Protein AF-A0A0M1J3B3-F1 (afdb_monomer_lite)

Secondary structure (DSSP, 8-state):
-HHHHHHHHHHHT----SS-EEEEEETTSHHHHHHHHHHHHHHHTT--SEEE-----TT---TTEEEEEE---TTHHHHHHHGGGG-SSHHHHHHHHHHHHHHH--SHHHHHHHHHHHHHTT-TTTHHHHHHHHHHHHHH---HHHHHHHHHHHHHHHHHHGGGT---GGGHHHHHHHHHHHHHHHHHHTTT--HHHHHHHHHHHHHHHHHHHHHT-HHHHHHHHHHHHHHHT-TT--GGGTTHHHHHHHS----

Sequence (255 aa):
LVADLMRHQKRLRLKQESLQKKIDLDLRKTIDLERSHLLHRLTLLKINWGTLQTQAPYGAKGTFHEIWQLQWLPEFVLHLIEVAAWGNTVETATTAFSIEQARLSNTLEELANLTHALLQANLPQALPKILARLEILASTNTAIGQLMDTVPTLAKALRYGSVRELDASQLQPIINGMLERICIGLPYACMSLDNDAAQAMHTRLLNIHQTVLMLEDTNFVTLWHQALSMLVAQDNLHGRFLWLHKVLGSVGFPN

Foldseek 3Di:
DVVQVVVLCVVLVPDQAQDKDKDKAQLLDPSSLSVQLLCLLCVLLVNNQWDWDPDQPPVRPDPRITIIIGHHDPCSVVSCVVLCVQHDHSLSSSLSSLLVQLVVDQALQSLLVSLLSCLSNVNQNNNVSSLVSNLVNLVPDLQLLSLLVRLLSLLVSCVCSVSNVHNSVSSVVVSVVSLLSNLVCVLVCQPPDDPVSLVSVLVSLVSVVVSLVSNVDPVSVVSNLVSLVSNVPDPPGDPSSPCSVVVNVVDDDDD

Radius of gyration: 21.16 Å; chains: 1; bounding box: 62×39×58 Å

Structure (mmCIF, N/CA/C/O backbone):
data_AF-A0A0M1J3B3-F1
#
_entry.id   AF-A0A0M1J3B3-F1
#
loop_
_atom_site.group_PDB
_atom_site.id
_atom_site.type_symbol
_atom_site.label_atom_id
_atom_site.label_alt_id
_atom_site.label_comp_id
_atom_site.label_asym_id
_atom_site.label_entity_id
_atom_site.label_seq_id
_atom_site.pdbx_PDB_ins_code
_atom_site.Cartn_x
_atom_site.Cartn_y
_atom_site.Cartn_z
_atom_site.occupancy
_atom_site.B_iso_or_equiv
_atom_site.auth_seq_id
_atom_site.auth_comp_id
_atom_site.auth_asym_id
_atom_site.auth_atom_id
_atom_site.pdbx_PDB_model_num
ATOM 1 N N . LEU A 1 1 ? -17.348 -8.421 16.889 1.00 93.69 1 LEU A N 1
ATOM 2 C CA . LEU A 1 1 ? -16.782 -7.214 16.250 1.00 93.69 1 LEU A CA 1
ATOM 3 C C . LEU A 1 1 ? -17.227 -5.891 16.891 1.00 93.69 1 LEU A C 1
ATOM 5 O O . LEU A 1 1 ? -16.375 -5.166 17.381 1.00 93.69 1 LEU A O 1
ATOM 9 N N . VAL A 1 2 ? -18.527 -5.566 16.960 1.00 93.62 2 VAL A N 1
ATOM 10 C CA . VAL A 1 2 ? -19.014 -4.280 17.528 1.00 93.62 2 VAL A CA 1
ATOM 11 C C . VAL A 1 2 ? -18.490 -4.002 18.946 1.00 93.62 2 VAL A C 1
ATOM 13 O O . VAL A 1 2 ? -17.949 -2.930 19.209 1.00 93.62 2 VAL A O 1
ATOM 16 N N . ALA A 1 3 ? -18.576 -4.986 19.847 1.00 94.56 3 ALA A N 1
ATOM 17 C CA . ALA A 1 3 ? -18.049 -4.858 21.208 1.00 94.56 3 ALA A CA 1
ATOM 18 C C . ALA A 1 3 ? -16.531 -4.595 21.235 1.00 94.56 3 ALA A C 1
ATOM 20 O O . ALA A 1 3 ? -16.036 -3.869 22.095 1.00 94.56 3 ALA A O 1
ATOM 21 N N . ASP A 1 4 ? -15.790 -5.151 20.275 1.00 96.94 4 ASP A N 1
ATOM 22 C CA . ASP A 1 4 ? -14.355 -4.924 20.142 1.00 96.94 4 ASP A CA 1
ATOM 23 C C . ASP A 1 4 ? -14.050 -3.479 19.730 1.00 96.94 4 ASP A C 1
ATOM 25 O O . ASP A 1 4 ? -13.254 -2.806 20.389 1.00 96.94 4 ASP A O 1
ATOM 29 N N . LEU A 1 5 ? -14.769 -2.954 18.732 1.00 96.25 5 LEU A N 1
ATOM 30 C CA . LEU A 1 5 ? -14.659 -1.549 18.347 1.00 96.25 5 LEU A CA 1
ATOM 31 C C . LEU A 1 5 ? -14.993 -0.617 19.522 1.00 96.25 5 LEU A C 1
ATOM 33 O O . LEU A 1 5 ? -14.254 0.333 19.767 1.00 96.25 5 LEU A O 1
ATOM 37 N N . MET A 1 6 ? -16.038 -0.904 20.305 1.00 95.00 6 MET A N 1
ATOM 38 C CA . MET A 1 6 ? -16.379 -0.106 21.493 1.00 95.00 6 MET A CA 1
ATOM 39 C C . MET A 1 6 ? -15.246 -0.081 22.532 1.00 95.00 6 MET A C 1
ATOM 41 O O . MET A 1 6 ? -14.970 0.968 23.125 1.00 95.00 6 MET A O 1
ATOM 45 N N . ARG A 1 7 ? -14.540 -1.205 22.735 1.00 96.75 7 ARG A N 1
ATOM 46 C CA . ARG A 1 7 ? -13.346 -1.246 23.600 1.00 96.75 7 ARG A CA 1
ATOM 47 C C . ARG A 1 7 ? -12.245 -0.333 23.065 1.00 96.75 7 ARG A C 1
ATOM 49 O O . ARG A 1 7 ? -11.693 0.455 23.835 1.00 96.75 7 ARG A O 1
ATOM 56 N N . HIS A 1 8 ? -11.969 -0.385 21.761 1.00 96.62 8 HIS A N 1
ATOM 57 C CA . HIS A 1 8 ? -11.015 0.518 21.115 1.00 96.62 8 HIS A CA 1
ATOM 58 C C . HIS A 1 8 ? -11.423 1.990 21.256 1.00 96.62 8 HIS A C 1
ATOM 60 O O . HIS A 1 8 ? -10.594 2.813 21.632 1.00 96.62 8 HIS A O 1
ATOM 66 N N . GLN A 1 9 ? -12.695 2.331 21.046 1.00 95.25 9 GLN A N 1
ATOM 67 C CA . GLN A 1 9 ? -13.205 3.700 21.173 1.00 95.25 9 GLN A CA 1
ATOM 68 C C . GLN A 1 9 ? -12.996 4.268 22.579 1.00 95.25 9 GLN A C 1
ATOM 70 O O . GLN A 1 9 ? -12.485 5.381 22.730 1.00 95.25 9 GLN A O 1
ATOM 75 N N . LYS A 1 10 ? -13.315 3.483 23.616 1.00 96.31 10 LYS A N 1
ATOM 76 C CA . LYS A 1 10 ? -13.105 3.880 25.015 1.00 96.31 10 LYS A CA 1
ATOM 77 C C . LYS A 1 10 ? -11.620 4.055 25.337 1.00 96.31 10 LYS A C 1
ATOM 79 O O . LYS A 1 10 ? -11.238 5.071 25.913 1.00 96.31 10 LYS A O 1
ATOM 84 N N . ARG A 1 11 ? -10.786 3.089 24.940 1.00 97.06 11 ARG A N 1
ATOM 85 C CA . ARG A 1 11 ? -9.336 3.085 25.192 1.00 97.06 11 ARG A CA 1
ATOM 86 C C . ARG A 1 11 ? -8.623 4.239 24.485 1.00 97.06 11 ARG A C 1
ATOM 88 O O . ARG A 1 11 ? -7.853 4.961 25.109 1.00 97.06 11 ARG A O 1
ATOM 95 N N . LEU A 1 12 ? -8.941 4.456 23.209 1.00 97.12 12 LEU A N 1
ATOM 96 C CA . LEU A 1 12 ? -8.336 5.481 22.354 1.00 97.12 12 LEU A CA 1
ATOM 97 C C . LEU A 1 12 ? -9.011 6.853 22.475 1.00 97.12 12 LEU A C 1
ATOM 99 O O . LEU A 1 12 ? -8.551 7.822 21.870 1.00 97.12 12 LEU A O 1
ATOM 103 N N . ARG A 1 13 ? -10.079 6.967 23.273 1.00 95.69 13 ARG A N 1
ATOM 104 C CA . ARG A 1 13 ? -10.872 8.194 23.468 1.00 95.69 13 ARG A CA 1
ATOM 105 C C . ARG A 1 13 ? -11.407 8.783 22.153 1.00 95.69 13 ARG A C 1
ATOM 107 O O . ARG A 1 13 ? -11.481 10.001 22.004 1.00 95.69 13 ARG A O 1
ATOM 114 N N . LEU A 1 14 ? -11.778 7.921 21.208 1.00 94.94 14 LEU A N 1
ATOM 115 C CA . LEU A 1 14 ? -12.414 8.314 19.951 1.00 94.94 14 LEU A CA 1
ATOM 116 C C . LEU A 1 14 ? -13.934 8.238 20.118 1.00 94.94 14 LEU A C 1
ATOM 118 O O . LEU A 1 14 ? -14.488 7.156 20.311 1.00 94.94 14 LEU A O 1
ATOM 122 N N . LYS A 1 15 ? -14.604 9.393 20.080 1.00 90.69 15 LYS A N 1
ATOM 123 C CA . LYS A 1 15 ? -16.059 9.497 20.247 1.00 90.69 15 LYS A CA 1
ATOM 124 C C . LYS A 1 15 ? -16.771 9.397 18.901 1.00 90.69 15 LYS A C 1
ATOM 126 O O . LYS A 1 15 ? -16.323 9.995 17.927 1.00 90.69 15 LYS A O 1
ATOM 131 N N . GLN A 1 16 ? -17.894 8.685 18.873 1.00 91.38 16 GLN A N 1
ATOM 132 C CA . GLN A 1 16 ? -18.799 8.631 17.725 1.00 91.38 16 GLN A CA 1
ATOM 133 C C . GLN A 1 16 ? -19.584 9.947 17.636 1.00 91.38 16 GLN A C 1
ATOM 135 O O . GLN A 1 16 ? -20.658 10.087 18.214 1.00 91.38 16 GLN A O 1
ATOM 140 N N . GLU A 1 17 ? -18.999 10.945 16.982 1.00 92.69 17 GLU A N 1
ATOM 141 C CA . GLU A 1 17 ? -19.609 12.260 16.780 1.00 92.69 17 GLU A CA 1
ATOM 142 C C . GLU A 1 17 ? -20.131 12.346 15.339 1.00 92.69 17 GLU A C 1
ATOM 144 O O . GLU A 1 17 ? -19.396 12.062 14.393 1.00 92.69 17 GLU A O 1
ATOM 149 N N . SER A 1 18 ? -21.406 12.710 15.169 1.00 90.88 18 SER A N 1
ATOM 150 C CA . SER A 1 18 ? -22.020 12.916 13.846 1.00 90.88 18 SER A CA 1
ATOM 151 C C . SER A 1 18 ? -21.545 14.206 13.176 1.00 90.88 18 SER A C 1
ATOM 153 O O . SER A 1 18 ? -21.588 14.331 11.951 1.00 90.88 18 SER A O 1
ATOM 155 N N . LEU A 1 19 ? -21.080 15.164 13.984 1.00 94.00 19 LEU A N 1
ATOM 156 C CA . LEU A 1 19 ? -20.423 16.371 13.513 1.00 94.00 19 LEU A CA 1
ATOM 157 C C . LEU A 1 19 ? -18.980 16.074 13.126 1.00 94.00 19 LEU A C 1
ATOM 159 O O . LEU A 1 19 ? -18.240 15.388 13.830 1.00 94.00 19 LEU A O 1
ATOM 163 N N . GLN A 1 20 ? -18.593 16.667 12.008 1.00 94.00 20 GLN A N 1
ATOM 164 C CA . GLN A 1 20 ? -17.254 16.594 11.467 1.00 94.00 20 GLN A CA 1
ATOM 165 C C . GLN A 1 20 ? -16.216 17.170 12.438 1.00 94.00 20 GLN A C 1
ATOM 167 O O . GLN A 1 20 ? -16.326 18.314 12.881 1.00 94.00 20 GLN A O 1
ATOM 172 N N . LYS A 1 21 ? -15.174 16.388 12.730 1.00 94.75 21 LYS A N 1
ATOM 173 C CA . LYS A 1 21 ? -14.100 16.771 13.646 1.00 94.75 21 LYS A CA 1
ATOM 174 C C . LYS A 1 21 ? -12.727 16.451 13.091 1.00 94.75 21 LYS A C 1
ATOM 176 O O . LYS A 1 21 ? -12.423 15.309 12.764 1.00 94.75 21 LYS A O 1
ATOM 181 N N . LYS A 1 22 ? -11.865 17.462 13.086 1.00 94.81 22 LYS A N 1
ATOM 182 C CA . LYS A 1 22 ? -10.463 17.318 12.710 1.00 94.81 22 LYS A CA 1
ATOM 183 C C . LYS A 1 22 ? -9.630 16.838 13.897 1.00 94.81 22 LYS A C 1
ATOM 185 O O . LYS A 1 22 ? -9.742 17.392 14.991 1.00 94.81 22 LYS A O 1
ATOM 190 N N . ILE A 1 23 ? -8.765 15.858 13.666 1.00 95.00 23 ILE A N 1
ATOM 191 C CA . ILE A 1 23 ? -7.731 15.428 14.613 1.00 95.00 23 ILE A CA 1
ATOM 192 C C . ILE A 1 23 ? -6.361 15.424 13.924 1.00 95.00 23 ILE A C 1
ATOM 194 O O . ILE A 1 23 ? -6.259 15.135 12.734 1.00 95.00 23 ILE A O 1
ATOM 198 N N . ASP A 1 24 ? -5.324 15.788 14.673 1.00 94.12 24 ASP A N 1
ATOM 199 C CA . ASP A 1 24 ? -3.918 15.804 14.248 1.00 94.12 24 ASP A CA 1
ATOM 200 C C . ASP A 1 24 ? -3.187 14.749 15.089 1.00 94.12 24 ASP A C 1
ATOM 202 O O . ASP A 1 24 ? -3.076 14.905 16.308 1.00 94.12 24 ASP A O 1
ATOM 206 N N . LEU A 1 25 ? -2.803 13.640 14.457 1.00 93.38 25 LEU A N 1
ATOM 207 C CA . LEU A 1 25 ? -2.166 12.493 15.098 1.00 93.38 25 LEU A CA 1
ATOM 208 C C . LEU A 1 25 ? -0.653 12.577 14.906 1.00 93.38 25 LEU A C 1
ATOM 210 O O . LEU A 1 25 ? -0.184 12.526 13.773 1.00 93.38 25 LEU A O 1
ATOM 214 N N . ASP A 1 26 ? 0.108 12.653 15.999 1.00 91.62 26 ASP A N 1
ATOM 215 C CA . ASP A 1 26 ? 1.569 12.527 15.954 1.00 91.62 26 ASP A CA 1
ATOM 216 C C . ASP A 1 26 ? 1.944 11.050 16.109 1.00 91.62 26 ASP A C 1
ATOM 218 O O . ASP A 1 26 ? 1.880 10.500 17.208 1.00 91.62 26 ASP A O 1
ATOM 222 N N . LEU A 1 27 ? 2.348 10.406 15.014 1.00 89.56 27 LEU A N 1
ATOM 223 C CA . LEU A 1 27 ? 2.611 8.964 14.943 1.00 89.56 27 LEU A CA 1
ATOM 224 C C . LEU A 1 27 ? 3.745 8.490 15.865 1.00 89.56 27 LEU A C 1
ATOM 226 O O . LEU A 1 27 ? 3.894 7.294 16.081 1.00 89.56 27 LEU A O 1
ATOM 230 N N . ARG A 1 28 ? 4.529 9.403 16.446 1.00 87.88 28 ARG A N 1
ATOM 231 C CA . ARG A 1 28 ? 5.552 9.066 17.450 1.00 87.88 28 ARG A CA 1
ATOM 232 C C . ARG A 1 28 ? 4.953 8.826 18.836 1.00 87.88 28 ARG A C 1
ATOM 234 O O . ARG A 1 28 ? 5.626 8.301 19.718 1.00 87.88 28 ARG A O 1
ATOM 241 N N . LYS A 1 29 ? 3.704 9.242 19.061 1.00 92.12 29 LYS A N 1
ATOM 242 C CA . LYS A 1 29 ? 2.979 9.015 20.313 1.00 92.12 29 LYS A CA 1
ATOM 243 C C . LYS A 1 29 ? 2.174 7.733 20.184 1.00 92.12 29 LYS A C 1
ATOM 245 O O . LYS A 1 29 ? 1.285 7.646 19.343 1.00 92.12 29 LYS A O 1
ATOM 250 N N . THR A 1 30 ? 2.397 6.787 21.091 1.00 92.94 30 THR A N 1
ATOM 251 C CA . THR A 1 30 ? 1.746 5.466 21.080 1.00 92.94 30 THR A CA 1
ATOM 252 C C . THR A 1 30 ? 0.225 5.546 20.912 1.00 92.94 30 THR A C 1
ATOM 254 O O . THR A 1 30 ? -0.340 4.848 20.080 1.00 92.94 30 THR A O 1
ATOM 257 N N . ILE A 1 31 ? -0.455 6.446 21.636 1.00 95.81 31 ILE A N 1
ATOM 258 C CA . ILE A 1 31 ? -1.918 6.582 21.543 1.00 95.81 31 ILE A CA 1
ATOM 259 C C . ILE A 1 31 ? -2.392 7.092 20.173 1.00 95.81 31 ILE A C 1
ATOM 261 O O . ILE A 1 31 ? -3.460 6.702 19.707 1.00 95.81 31 ILE A O 1
ATOM 265 N N . ASP A 1 32 ? -1.619 7.965 19.528 1.00 95.19 32 ASP A N 1
ATOM 266 C CA . ASP A 1 32 ? -1.952 8.530 18.219 1.00 95.19 32 ASP A CA 1
ATOM 267 C C . ASP A 1 32 ? -1.627 7.533 17.103 1.00 95.19 32 ASP A C 1
ATOM 269 O O . ASP A 1 32 ? -2.414 7.391 16.167 1.00 95.19 32 ASP A O 1
ATOM 273 N N . LEU A 1 33 ? -0.544 6.766 17.253 1.00 93.25 33 LEU A N 1
ATOM 274 C CA . LEU A 1 33 ? -0.219 5.638 16.385 1.00 93.25 33 LEU A CA 1
ATOM 275 C C . LEU A 1 33 ? -1.327 4.574 16.407 1.00 93.25 33 LEU A C 1
ATOM 277 O O . LEU A 1 33 ? -1.821 4.159 15.362 1.00 93.25 33 LEU A O 1
ATOM 281 N N . GLU A 1 34 ? -1.814 4.194 17.589 1.00 95.50 34 GLU A N 1
ATOM 282 C CA . GLU A 1 34 ? -2.923 3.243 17.704 1.00 95.50 34 GLU A CA 1
ATOM 283 C C . GLU A 1 34 ? -4.247 3.781 17.132 1.00 95.50 34 GLU A C 1
ATOM 285 O O . GLU A 1 34 ? -5.043 3.010 16.587 1.00 95.50 34 GLU A O 1
ATOM 290 N N . ARG A 1 35 ? -4.505 5.095 17.240 1.00 97.31 35 ARG A N 1
ATOM 291 C CA . ARG A 1 35 ? -5.652 5.743 16.575 1.00 97.31 35 ARG A CA 1
ATOM 292 C C . ARG A 1 35 ? -5.526 5.656 15.060 1.00 97.31 35 ARG A C 1
ATOM 294 O O . ARG A 1 35 ? -6.504 5.294 14.410 1.00 97.31 35 ARG A O 1
ATOM 301 N N . SER A 1 36 ? -4.340 5.946 14.526 1.00 95.06 36 SER A N 1
ATOM 302 C CA . SER A 1 36 ? -4.033 5.815 13.100 1.00 95.06 36 SER A CA 1
ATOM 303 C C . SER A 1 36 ? -4.287 4.382 12.625 1.00 95.06 36 SER A C 1
ATOM 305 O O . SER A 1 36 ? -5.084 4.177 11.709 1.00 95.06 36 SER A O 1
ATOM 307 N N . HIS A 1 37 ? -3.739 3.375 13.316 1.00 95.56 37 HIS A N 1
ATOM 308 C CA . HIS A 1 37 ? -3.973 1.970 12.976 1.00 95.56 37 HIS A CA 1
ATOM 309 C C . HIS A 1 37 ? -5.458 1.607 12.966 1.00 95.56 37 HIS A C 1
ATOM 311 O O . HIS A 1 37 ? -5.920 0.975 12.019 1.00 95.56 37 HIS A O 1
ATOM 317 N N . LEU A 1 38 ? -6.230 2.019 13.979 1.00 97.62 38 LEU A N 1
ATOM 318 C CA . LEU A 1 38 ? -7.668 1.743 14.005 1.00 97.62 38 LEU A CA 1
ATOM 319 C C . LEU A 1 38 ? -8.392 2.364 12.800 1.00 97.62 38 LEU A C 1
ATOM 321 O O . LEU A 1 38 ? -9.205 1.688 12.174 1.00 97.62 38 LEU A O 1
ATOM 325 N N . LEU A 1 39 ? -8.114 3.628 12.473 1.00 97.50 39 LEU A N 1
ATOM 326 C CA . LEU A 1 39 ? -8.772 4.336 11.368 1.00 97.50 39 LEU A CA 1
ATOM 327 C C . LEU A 1 39 ? -8.422 3.731 10.002 1.00 97.50 39 LEU A C 1
ATOM 329 O O . LEU A 1 39 ? -9.310 3.553 9.165 1.00 97.50 39 LEU A O 1
ATOM 333 N N . HIS A 1 40 ? -7.164 3.332 9.801 1.00 96.56 40 HIS A N 1
ATOM 334 C CA . HIS A 1 40 ? -6.738 2.607 8.600 1.00 96.56 40 HIS A CA 1
ATOM 335 C C . HIS A 1 40 ? -7.397 1.226 8.499 1.00 96.56 40 HIS A C 1
ATOM 337 O O . HIS A 1 40 ? -7.891 0.857 7.434 1.00 96.56 40 HIS A O 1
ATOM 343 N N . ARG A 1 41 ? -7.498 0.482 9.612 1.00 97.50 41 ARG A N 1
ATOM 344 C CA . ARG A 1 41 ? -8.194 -0.818 9.653 1.00 97.50 41 ARG A CA 1
ATOM 345 C C . ARG A 1 41 ? -9.675 -0.686 9.283 1.00 97.50 41 ARG A C 1
ATOM 347 O O . ARG A 1 41 ? -10.185 -1.455 8.475 1.00 97.50 41 ARG A O 1
ATOM 354 N N . LEU A 1 42 ? -10.361 0.319 9.826 1.00 97.44 42 LEU A N 1
ATOM 355 C CA . LEU A 1 42 ? -11.764 0.578 9.494 1.00 97.44 42 LEU A CA 1
ATOM 356 C C . LEU A 1 42 ? -11.941 0.990 8.027 1.00 97.44 42 LEU A C 1
ATOM 358 O O . LEU A 1 42 ? -12.843 0.482 7.368 1.00 97.44 42 LEU A O 1
ATOM 362 N N . THR A 1 43 ? -11.041 1.815 7.485 1.00 96.81 43 THR A N 1
ATOM 363 C CA . THR A 1 43 ? -11.032 2.171 6.054 1.00 96.81 43 THR A CA 1
ATOM 364 C C . THR A 1 43 ? -10.887 0.932 5.161 1.00 96.81 43 THR A C 1
ATOM 366 O O . THR A 1 43 ? -11.616 0.786 4.177 1.00 96.81 43 THR A O 1
ATOM 369 N N . LEU A 1 44 ? -9.998 -0.005 5.517 1.00 96.56 44 LEU A N 1
ATOM 370 C CA . LEU A 1 44 ? -9.852 -1.284 4.808 1.00 96.56 44 LEU A CA 1
ATOM 371 C C . LEU A 1 44 ? -11.150 -2.103 4.827 1.00 96.56 44 LEU A C 1
ATOM 373 O O . LEU A 1 44 ? -11.535 -2.647 3.795 1.00 96.56 44 LEU A O 1
ATOM 377 N N . LEU A 1 45 ? -11.867 -2.106 5.954 1.00 96.94 45 LEU A N 1
ATOM 378 C CA . LEU A 1 45 ? -13.197 -2.710 6.105 1.00 96.94 45 LEU A CA 1
ATOM 379 C C . LEU A 1 45 ? -14.340 -1.895 5.471 1.00 96.94 45 LEU A C 1
ATOM 381 O O . LEU A 1 45 ? -15.505 -2.206 5.700 1.00 96.94 45 LEU A O 1
ATOM 385 N N . LYS A 1 46 ? -14.033 -0.850 4.689 1.00 94.94 46 LYS A N 1
ATOM 386 C CA . LYS A 1 46 ? -15.016 0.052 4.056 1.00 94.94 46 LYS A CA 1
ATOM 387 C C . LYS A 1 46 ? -15.890 0.823 5.058 1.00 94.94 46 LYS A C 1
ATOM 389 O O . LYS A 1 46 ? -16.968 1.313 4.726 1.00 94.94 46 LYS A O 1
ATOM 394 N N . ILE A 1 47 ? -15.394 0.993 6.281 1.00 96.19 47 ILE A N 1
ATOM 395 C CA . ILE A 1 47 ? -15.988 1.815 7.335 1.00 96.19 47 ILE A CA 1
ATOM 396 C C . ILE A 1 47 ? -15.197 3.125 7.405 1.00 96.19 47 ILE A C 1
ATOM 398 O O . ILE A 1 47 ? -14.230 3.264 8.155 1.00 96.19 47 ILE A O 1
ATOM 402 N N . ASN A 1 48 ? -15.613 4.105 6.605 1.00 95.06 48 ASN A N 1
ATOM 403 C CA . ASN A 1 48 ? -14.915 5.384 6.443 1.00 95.06 48 ASN A CA 1
ATOM 404 C C . ASN A 1 48 ? -15.211 6.367 7.589 1.00 95.06 48 ASN A C 1
ATOM 406 O O . ASN A 1 48 ? -15.654 7.489 7.360 1.00 95.06 48 ASN A O 1
ATOM 410 N N . TRP A 1 49 ? -14.966 5.955 8.836 1.00 96.31 49 TRP A N 1
ATOM 411 C CA . TRP A 1 49 ? -15.150 6.827 10.003 1.00 96.31 49 TRP A CA 1
ATOM 412 C C . TRP A 1 49 ? -14.216 8.047 9.974 1.00 96.31 49 TRP A C 1
ATOM 414 O O . TRP A 1 49 ? -14.554 9.115 10.487 1.00 96.31 49 TRP A O 1
ATOM 424 N N . GLY A 1 50 ? -13.048 7.906 9.350 1.00 94.69 50 GLY A N 1
ATOM 425 C CA . GLY A 1 50 ? -12.130 9.004 9.104 1.00 94.69 50 GLY A CA 1
ATOM 426 C C . GLY A 1 50 ? -11.736 9.098 7.640 1.00 94.69 50 GLY A C 1
ATOM 427 O O . GLY A 1 50 ? -11.558 8.084 6.973 1.00 94.69 50 GLY A O 1
ATOM 428 N N . THR A 1 51 ? -11.537 10.321 7.157 1.00 93.75 51 THR A N 1
ATOM 429 C CA . THR A 1 51 ? -10.881 10.596 5.875 1.00 93.75 51 THR A CA 1
ATOM 430 C C . THR A 1 51 ? -9.552 11.297 6.124 1.00 93.75 51 THR A C 1
ATOM 432 O O . THR A 1 51 ? -9.515 12.404 6.676 1.00 93.75 51 THR A O 1
ATOM 435 N N . LEU A 1 52 ? -8.458 10.652 5.717 1.00 92.12 52 LEU A N 1
ATOM 436 C CA . LEU A 1 52 ? -7.116 11.218 5.798 1.00 92.12 52 LEU A CA 1
ATOM 437 C C . LEU A 1 52 ? -7.003 12.427 4.860 1.00 92.12 52 LEU A C 1
ATOM 439 O O . LEU A 1 52 ? -7.338 12.352 3.680 1.00 92.12 52 LEU A O 1
ATOM 443 N N . GLN A 1 53 ? -6.537 13.550 5.391 1.00 90.38 53 GLN A N 1
ATOM 444 C CA . GLN A 1 53 ? -6.352 14.783 4.639 1.00 90.38 53 GLN A CA 1
ATOM 445 C C . GLN A 1 53 ? -4.967 14.758 3.984 1.00 90.38 53 GLN A C 1
ATOM 447 O O . GLN A 1 53 ? -3.946 14.836 4.663 1.00 90.38 53 GLN A O 1
ATOM 452 N N . THR A 1 54 ? -4.931 14.631 2.657 1.00 69.06 54 THR A N 1
ATOM 453 C CA . THR A 1 54 ? -3.692 14.494 1.866 1.00 69.06 54 THR A CA 1
ATOM 454 C C . THR A 1 54 ? -2.978 15.822 1.603 1.00 69.06 54 THR A C 1
ATOM 456 O O . THR A 1 54 ? -1.830 15.828 1.163 1.00 69.06 54 THR A O 1
ATOM 459 N N . GLN A 1 55 ? -3.619 16.955 1.898 1.00 55.56 55 GLN A N 1
ATOM 460 C CA . GLN A 1 55 ? -3.001 18.275 1.811 1.00 55.56 55 GLN A CA 1
ATOM 461 C C . GLN A 1 55 ? -2.273 18.586 3.118 1.00 55.56 55 GLN A C 1
ATOM 463 O O . GLN A 1 55 ? -2.895 18.911 4.132 1.00 55.56 55 GLN A O 1
ATOM 468 N N . ALA A 1 56 ? -0.942 18.510 3.093 1.00 47.12 56 ALA A N 1
ATOM 469 C CA . ALA A 1 56 ? -0.144 19.122 4.142 1.00 47.12 56 ALA A CA 1
ATOM 470 C C . ALA A 1 56 ? -0.475 20.628 4.163 1.00 47.12 56 ALA A C 1
ATOM 472 O O . ALA A 1 56 ? -0.364 21.277 3.119 1.00 47.12 56 ALA A O 1
ATOM 473 N N . PRO A 1 57 ? -0.905 21.208 5.299 1.00 43.44 57 PRO A N 1
ATOM 474 C CA . PRO A 1 57 ? -1.048 22.654 5.400 1.00 43.44 57 PRO A CA 1
ATOM 475 C C . PRO A 1 57 ? 0.273 23.316 4.990 1.00 43.44 57 PRO A C 1
ATOM 477 O O . PRO A 1 57 ? 1.341 22.788 5.310 1.00 43.44 57 PRO A O 1
ATOM 480 N N . TYR A 1 58 ? 0.210 24.457 4.300 1.00 39.50 58 TYR A N 1
ATOM 481 C CA . TYR A 1 58 ? 1.375 25.318 4.062 1.00 39.50 58 TYR A CA 1
ATOM 482 C C . TYR A 1 58 ? 2.180 25.450 5.376 1.00 39.50 58 TYR A C 1
ATOM 484 O O . TYR A 1 58 ? 1.643 25.926 6.375 1.00 39.50 58 TYR A O 1
ATOM 492 N N . GLY A 1 59 ? 3.429 24.958 5.394 1.00 47.25 59 GLY A N 1
ATOM 493 C CA . GLY A 1 59 ? 4.252 24.824 6.615 1.00 47.25 59 GLY A CA 1
ATOM 494 C C . GLY A 1 59 ? 4.311 23.416 7.240 1.00 47.25 59 GLY A C 1
ATOM 495 O O . GLY A 1 59 ? 4.515 23.296 8.445 1.00 47.25 59 GLY A O 1
ATOM 496 N N . ALA A 1 60 ? 4.098 22.370 6.433 1.00 49.41 60 ALA A N 1
ATOM 497 C CA . ALA A 1 60 ? 3.962 20.953 6.790 1.00 49.41 60 ALA A CA 1
ATOM 498 C C . ALA A 1 60 ? 4.757 20.484 8.028 1.00 49.41 60 ALA A C 1
ATOM 500 O O . ALA A 1 60 ? 5.988 20.430 8.030 1.00 49.41 60 ALA A O 1
ATOM 501 N N . LYS A 1 61 ? 4.020 20.040 9.055 1.00 50.34 61 LYS A N 1
ATOM 502 C CA . LYS A 1 61 ? 4.523 19.362 10.259 1.00 50.34 61 LYS A CA 1
ATOM 503 C C . LYS A 1 61 ? 5.049 17.944 9.944 1.00 50.34 61 LYS A C 1
ATOM 505 O O . LYS A 1 61 ? 4.543 16.974 10.481 1.00 50.34 61 LYS A O 1
ATOM 510 N N . GLY A 1 62 ? 6.054 17.801 9.081 1.00 59.91 62 GLY A N 1
ATOM 511 C CA . GLY A 1 62 ? 6.783 16.542 8.846 1.00 59.91 62 GLY A CA 1
ATOM 512 C C . GLY A 1 62 ? 5.960 15.325 8.371 1.00 59.91 62 GLY A C 1
ATOM 513 O O . GLY A 1 62 ? 4.742 15.349 8.253 1.00 59.91 62 GLY A O 1
ATOM 514 N N . THR A 1 63 ? 6.651 14.216 8.100 1.00 68.00 63 THR A N 1
ATOM 515 C CA . THR A 1 63 ? 6.073 12.919 7.678 1.00 68.00 63 THR A CA 1
ATOM 516 C C . THR A 1 63 ? 5.468 12.103 8.826 1.00 68.00 63 THR A C 1
ATOM 518 O O . THR A 1 63 ? 4.972 11.003 8.606 1.00 68.00 63 THR A O 1
ATOM 521 N N . PHE A 1 64 ? 5.537 12.614 10.057 1.00 79.81 64 PHE A N 1
ATOM 522 C CA . PHE A 1 64 ? 5.097 11.921 11.274 1.00 79.81 64 PHE A CA 1
ATOM 523 C C . PHE A 1 64 ? 3.686 12.313 11.716 1.00 79.81 64 PHE A C 1
ATOM 525 O O . PHE A 1 64 ? 3.227 11.831 12.745 1.00 79.81 64 PHE A O 1
ATOM 532 N N . HIS A 1 65 ? 3.019 13.201 10.980 1.00 86.88 65 HIS A N 1
ATOM 533 C CA . HIS A 1 65 ? 1.682 13.668 11.314 1.00 86.88 65 HIS A CA 1
ATOM 534 C C . HIS A 1 65 ? 0.649 13.133 10.327 1.00 86.88 65 HIS A C 1
ATOM 536 O O . HIS A 1 65 ? 0.819 13.238 9.113 1.00 86.88 65 HIS A O 1
ATOM 542 N N . GLU A 1 66 ? -0.457 12.618 10.856 1.00 91.19 66 GLU A N 1
ATOM 543 C CA . GLU A 1 66 ? -1.648 12.295 10.078 1.00 91.19 66 GLU A CA 1
ATOM 544 C C . GLU A 1 66 ? -2.810 13.183 10.509 1.00 91.19 66 GLU A C 1
ATOM 546 O O . GLU A 1 66 ? -3.247 13.172 11.661 1.00 91.19 66 GLU A O 1
ATOM 551 N N . ILE A 1 67 ? -3.342 13.944 9.557 1.00 92.81 67 ILE A N 1
ATOM 552 C CA . ILE A 1 67 ? -4.511 14.784 9.777 1.00 92.81 67 ILE A CA 1
ATOM 553 C C . ILE A 1 67 ? -5.741 14.021 9.300 1.00 92.81 67 ILE A C 1
ATOM 555 O O . ILE A 1 67 ? -5.870 13.728 8.114 1.00 92.81 67 ILE A O 1
ATOM 559 N N . TRP A 1 68 ? -6.672 13.749 10.207 1.00 95.69 68 TRP A N 1
ATOM 560 C CA . TRP A 1 68 ? -7.907 13.032 9.902 1.00 95.69 68 TRP A CA 1
ATOM 561 C C . TRP A 1 68 ? -9.122 13.923 10.107 1.00 95.69 68 TRP A C 1
ATOM 563 O O . TRP A 1 68 ? -9.220 14.645 11.101 1.00 95.69 68 TRP A O 1
ATOM 573 N N . GLN A 1 69 ? -10.070 13.827 9.181 1.00 96.12 69 GLN A N 1
ATOM 574 C CA . GLN A 1 69 ? -11.412 14.362 9.340 1.00 96.12 69 GLN A CA 1
ATOM 575 C C . GLN A 1 69 ? -12.339 13.214 9.736 1.00 96.12 69 GLN A C 1
ATOM 577 O O . GLN A 1 69 ? -12.568 12.313 8.933 1.00 96.12 69 GLN A O 1
ATOM 582 N N . LEU A 1 70 ? -12.829 13.214 10.974 1.00 97.12 70 LEU A N 1
ATOM 583 C CA . LEU A 1 70 ? -13.714 12.177 11.496 1.00 97.12 70 LEU A CA 1
ATOM 584 C C . LEU A 1 70 ? -15.175 12.592 11.395 1.00 97.12 70 LEU A C 1
ATOM 586 O O . LEU A 1 70 ? -15.522 13.731 11.707 1.00 97.12 70 LEU A O 1
ATOM 590 N N . GLN A 1 71 ? -16.024 11.643 11.025 1.00 97.12 71 GLN A N 1
ATOM 591 C CA . GLN A 1 71 ? -17.472 11.782 11.068 1.00 97.12 71 GLN A CA 1
ATOM 592 C C . GLN A 1 71 ? -18.087 10.400 11.240 1.00 97.12 71 GLN A C 1
ATOM 594 O O . GLN A 1 71 ? -17.884 9.530 10.401 1.00 97.12 71 GLN A O 1
ATOM 599 N N . TRP A 1 72 ? -18.806 10.168 12.337 1.00 96.25 72 TRP A N 1
ATOM 600 C CA . TRP A 1 72 ? -19.517 8.908 12.533 1.00 96.25 72 TRP A CA 1
ATOM 601 C C . TRP A 1 72 ? -20.869 8.945 11.830 1.00 96.25 72 TRP A C 1
ATOM 603 O O . TRP A 1 72 ? -21.655 9.868 12.050 1.00 96.25 72 TRP A O 1
ATOM 613 N N . LEU A 1 73 ? -21.149 7.913 11.037 1.00 95.75 73 LEU A N 1
ATOM 614 C CA . LEU A 1 73 ? -22.413 7.750 10.338 1.00 95.75 73 LEU A CA 1
ATOM 615 C C . LEU A 1 73 ? -23.124 6.471 10.825 1.00 95.75 73 LEU A C 1
ATOM 617 O O . LEU A 1 73 ? -22.451 5.459 11.053 1.00 95.75 73 LEU A O 1
ATOM 621 N N . PRO A 1 74 ? -24.455 6.487 11.034 1.00 91.94 74 PRO A N 1
ATOM 622 C CA . PRO A 1 74 ? -25.194 5.327 11.542 1.00 91.94 74 PRO A CA 1
ATOM 623 C C . PRO A 1 74 ? -25.002 4.039 10.723 1.00 91.94 74 PRO A C 1
ATOM 625 O O . PRO A 1 74 ? -24.940 2.953 11.299 1.00 91.94 74 PRO A O 1
ATOM 628 N N . GLU A 1 75 ? -24.845 4.147 9.404 1.00 93.56 75 GLU A N 1
ATOM 629 C CA . GLU A 1 75 ? -24.607 3.037 8.473 1.00 93.56 75 GLU A CA 1
ATOM 630 C C . GLU A 1 75 ? -23.339 2.233 8.783 1.00 93.56 75 GLU A C 1
ATOM 632 O O . GLU A 1 75 ? -23.269 1.046 8.469 1.00 93.56 75 GLU A O 1
ATOM 637 N N . PHE A 1 76 ? -22.361 2.813 9.485 1.00 94.81 76 PHE A N 1
ATOM 638 C CA . PHE A 1 76 ? -21.171 2.075 9.907 1.00 94.81 76 PHE A CA 1
ATOM 639 C C . PHE A 1 76 ? -21.502 0.919 10.849 1.00 94.81 76 PHE A C 1
ATOM 641 O O . PHE A 1 76 ? -20.771 -0.069 10.880 1.00 94.81 76 PHE A O 1
ATOM 648 N N . VAL A 1 77 ? -22.615 0.993 11.584 1.00 91.62 77 VAL A N 1
ATOM 649 C CA . VAL A 1 77 ? -23.090 -0.126 12.406 1.00 91.62 77 VAL A CA 1
ATOM 650 C C . VAL A 1 77 ? -23.529 -1.304 11.532 1.00 91.62 77 VAL A C 1
ATOM 652 O O . VAL A 1 77 ? -23.250 -2.446 11.892 1.00 91.62 77 VAL A O 1
ATOM 655 N N . LEU A 1 78 ? -24.151 -1.046 10.377 1.00 91.56 78 LEU A N 1
ATOM 656 C CA . LEU A 1 78 ? -24.558 -2.091 9.432 1.00 91.56 78 LEU A CA 1
ATOM 657 C C . LEU A 1 78 ? -23.334 -2.737 8.780 1.00 91.56 78 LEU A C 1
ATOM 659 O O . LEU A 1 78 ? -23.189 -3.956 8.844 1.00 91.56 78 LEU A O 1
ATOM 663 N N . HIS A 1 79 ? -22.392 -1.927 8.289 1.00 93.56 79 HIS A N 1
ATOM 664 C CA . HIS A 1 79 ? -21.136 -2.444 7.733 1.00 93.56 79 HIS A CA 1
ATOM 665 C C . HIS A 1 79 ? -20.344 -3.267 8.763 1.00 93.56 79 HIS A C 1
ATOM 667 O O . HIS A 1 79 ? -19.753 -4.287 8.420 1.00 93.56 79 HIS A O 1
ATOM 673 N N . LEU A 1 80 ? -20.362 -2.893 10.051 1.00 93.44 80 LEU A N 1
ATOM 674 C CA . LEU A 1 80 ? -19.738 -3.690 11.117 1.00 93.44 80 LEU A CA 1
ATOM 675 C C . LEU A 1 80 ? -20.377 -5.071 11.298 1.00 93.44 80 LEU A C 1
ATOM 677 O O . LEU A 1 80 ? -19.685 -5.999 11.713 1.00 93.44 80 LEU A O 1
ATOM 681 N N . ILE A 1 81 ? -21.677 -5.213 11.044 1.00 92.25 81 ILE A N 1
ATOM 682 C CA . ILE A 1 81 ? -22.362 -6.510 11.101 1.00 92.25 81 ILE A CA 1
ATOM 683 C C . ILE A 1 81 ? -21.969 -7.348 9.882 1.00 92.25 81 ILE A C 1
ATOM 685 O O . ILE A 1 81 ? -21.632 -8.518 10.041 1.00 92.25 81 ILE A O 1
ATOM 689 N N . GLU A 1 82 ? -21.938 -6.744 8.694 1.00 92.12 82 GLU A N 1
ATOM 690 C CA . GLU A 1 82 ? -21.542 -7.415 7.450 1.00 92.12 82 GLU A CA 1
ATOM 691 C C . GLU A 1 82 ? -20.115 -7.962 7.534 1.00 92.12 82 GLU A C 1
ATOM 693 O O . GLU A 1 82 ? -19.866 -9.137 7.255 1.00 92.12 82 GLU A O 1
ATOM 698 N N . VAL A 1 83 ? -19.168 -7.141 7.997 1.00 94.62 83 VAL A N 1
ATOM 699 C CA . VAL A 1 83 ? -17.763 -7.555 8.074 1.00 94.62 83 VAL A CA 1
ATOM 700 C C . VAL A 1 83 ? -17.445 -8.421 9.298 1.00 94.62 83 VAL A C 1
ATOM 702 O O . VAL A 1 83 ? -16.334 -8.940 9.405 1.00 94.62 83 VAL A O 1
ATOM 705 N N . ALA A 1 84 ? -18.405 -8.650 10.204 1.00 94.06 84 ALA A N 1
ATOM 706 C CA . ALA A 1 84 ? -18.226 -9.563 11.336 1.00 94.06 84 ALA A CA 1
ATOM 707 C C . ALA A 1 84 ? -18.013 -11.022 10.895 1.00 94.06 84 ALA A C 1
ATOM 709 O O . ALA A 1 84 ? -17.409 -11.793 11.640 1.00 94.06 84 ALA A O 1
ATOM 710 N N . ALA A 1 85 ? -18.440 -11.388 9.680 1.00 95.00 85 ALA A N 1
ATOM 711 C CA . ALA A 1 85 ? -18.157 -12.696 9.086 1.00 95.00 85 ALA A CA 1
ATOM 712 C C . ALA A 1 85 ? -16.648 -12.960 8.899 1.00 95.00 85 ALA A C 1
ATOM 714 O O . ALA A 1 85 ? -16.225 -14.114 8.893 1.00 95.00 85 ALA A O 1
ATOM 715 N N . TRP A 1 86 ? -15.828 -11.906 8.796 1.00 96.88 86 TRP A N 1
ATOM 716 C CA . TRP A 1 86 ? -14.374 -12.012 8.629 1.00 96.88 86 TRP A CA 1
ATOM 717 C C . TRP A 1 86 ? -13.617 -12.171 9.950 1.00 96.88 86 TRP A C 1
ATOM 719 O O . TRP A 1 86 ? -12.447 -12.552 9.944 1.00 96.88 86 TRP A O 1
ATOM 729 N N . GLY A 1 87 ? -14.240 -11.868 11.093 1.00 96.69 87 GLY A N 1
ATOM 730 C CA . GLY A 1 87 ? -13.576 -11.977 12.387 1.00 96.69 87 GLY A CA 1
ATOM 731 C C . GLY A 1 87 ? -14.293 -11.284 13.542 1.00 96.69 87 GLY A C 1
ATOM 732 O O . GLY A 1 87 ? -15.135 -10.399 13.384 1.00 96.69 87 GLY A O 1
ATOM 733 N N . ASN A 1 88 ? -13.908 -11.673 14.758 1.00 95.94 88 ASN A N 1
ATOM 734 C CA . ASN A 1 88 ? -14.536 -11.180 15.985 1.00 95.94 88 ASN A CA 1
ATOM 735 C C . ASN A 1 88 ? -13.922 -9.875 16.513 1.00 95.94 88 ASN A C 1
ATOM 737 O O . ASN A 1 88 ? -14.580 -9.182 17.300 1.00 95.94 88 ASN A O 1
ATOM 741 N N . THR A 1 89 ? -12.716 -9.520 16.064 1.00 97.44 89 THR A N 1
ATOM 742 C CA . THR A 1 89 ? -12.014 -8.267 16.393 1.00 97.44 89 THR A CA 1
ATOM 743 C C . THR A 1 89 ? -11.751 -7.449 15.136 1.00 97.44 89 THR A C 1
ATOM 745 O O . THR A 1 89 ? -11.711 -8.006 14.040 1.00 97.44 89 THR A O 1
ATOM 748 N N . VAL A 1 90 ? -11.549 -6.135 15.281 1.00 97.38 90 VAL A N 1
ATOM 749 C CA . VAL A 1 90 ? -11.268 -5.253 14.132 1.00 97.38 90 VAL A CA 1
ATOM 750 C C . VAL A 1 90 ? -10.017 -5.727 13.397 1.00 97.38 90 VAL A C 1
ATOM 752 O O . VAL A 1 90 ? -10.008 -5.803 12.174 1.00 97.38 90 VAL A O 1
ATOM 755 N N . GLU A 1 91 ? -8.984 -6.122 14.136 1.00 96.88 91 GLU A N 1
ATOM 756 C CA . GLU A 1 91 ? -7.737 -6.635 13.568 1.00 96.88 91 GLU A CA 1
ATOM 757 C C . GLU A 1 91 ? -7.920 -7.929 12.767 1.00 96.88 91 GLU A C 1
ATOM 759 O O . GLU A 1 91 ? -7.473 -8.011 11.623 1.00 96.88 91 GLU A O 1
ATOM 764 N N . THR A 1 92 ? -8.601 -8.927 13.341 1.00 97.50 92 THR A N 1
ATOM 765 C CA . THR A 1 92 ? -8.797 -10.236 12.691 1.00 97.50 92 THR A CA 1
ATOM 766 C C . THR A 1 92 ? -9.709 -10.125 11.476 1.00 97.50 92 THR A C 1
ATOM 768 O O . THR A 1 92 ? -9.371 -10.657 10.421 1.00 97.50 92 THR A O 1
ATOM 771 N N . ALA A 1 93 ? -10.798 -9.357 11.588 1.00 98.06 93 ALA A N 1
ATOM 772 C CA . ALA A 1 93 ? -11.698 -9.085 10.474 1.00 98.06 93 ALA A CA 1
ATOM 773 C C . ALA A 1 93 ? -10.969 -8.368 9.330 1.00 98.06 93 ALA A C 1
ATOM 775 O O . ALA A 1 93 ? -11.044 -8.805 8.185 1.00 98.06 93 ALA A O 1
ATOM 776 N N . THR A 1 94 ? -10.200 -7.315 9.635 1.00 98.12 94 THR A N 1
ATOM 777 C CA . THR A 1 94 ? -9.453 -6.573 8.606 1.00 98.12 94 THR A CA 1
ATOM 778 C C . THR A 1 94 ? -8.382 -7.441 7.951 1.00 98.12 94 THR A C 1
ATOM 780 O O . THR A 1 94 ? -8.216 -7.395 6.734 1.00 98.12 94 THR A O 1
ATOM 783 N N . THR A 1 95 ? -7.673 -8.259 8.733 1.00 97.94 95 THR A N 1
ATOM 784 C CA . THR A 1 95 ? -6.673 -9.212 8.229 1.00 97.94 95 THR A CA 1
ATOM 785 C C . THR A 1 95 ? -7.295 -10.181 7.225 1.00 97.94 95 THR A C 1
ATOM 787 O O . THR A 1 95 ? -6.824 -10.266 6.092 1.00 97.94 95 THR A O 1
ATOM 790 N N . ALA A 1 96 ? -8.367 -10.882 7.609 1.00 98.12 96 ALA A N 1
ATOM 791 C CA . ALA A 1 96 ? -9.021 -11.866 6.749 1.00 98.12 96 ALA A CA 1
ATOM 792 C C . ALA A 1 96 ? -9.638 -11.220 5.499 1.00 98.12 96 ALA A C 1
ATOM 794 O O . ALA A 1 96 ? -9.426 -11.715 4.393 1.00 98.12 96 ALA A O 1
ATOM 795 N N . PHE A 1 97 ? -10.307 -10.075 5.663 1.00 97.81 97 PHE A N 1
ATOM 796 C CA . PHE A 1 97 ? -10.854 -9.303 4.549 1.00 97.81 97 PHE A CA 1
ATOM 797 C C . PHE A 1 97 ? -9.761 -8.882 3.560 1.00 97.81 97 PHE A C 1
ATOM 799 O O . PHE A 1 97 ? -9.906 -9.065 2.358 1.00 97.81 97 PHE A O 1
ATOM 806 N N . SER A 1 98 ? -8.628 -8.375 4.051 1.00 97.69 98 SER A N 1
ATOM 807 C CA . SER A 1 98 ? -7.536 -7.907 3.186 1.00 97.69 98 SER A CA 1
ATOM 808 C C . SER A 1 98 ? -6.870 -9.054 2.424 1.00 97.69 98 SER A C 1
ATOM 810 O O . SER A 1 98 ? -6.501 -8.891 1.265 1.00 97.69 98 SER A O 1
ATOM 812 N N . ILE A 1 99 ? -6.745 -10.229 3.048 1.00 97.88 99 ILE A N 1
ATOM 813 C CA . ILE A 1 99 ? -6.258 -11.441 2.375 1.00 97.88 99 ILE A CA 1
ATOM 814 C C . ILE A 1 99 ? -7.201 -11.835 1.233 1.00 97.88 99 ILE A C 1
ATOM 816 O O . ILE A 1 99 ? -6.728 -12.153 0.142 1.00 97.88 99 ILE A O 1
ATOM 820 N N . GLU A 1 100 ? -8.517 -11.787 1.456 1.00 97.25 100 GLU A N 1
ATOM 821 C CA . GLU A 1 100 ? -9.487 -12.088 0.402 1.00 97.25 100 GLU A CA 1
ATOM 822 C C . GLU A 1 100 ? -9.454 -11.046 -0.720 1.00 97.25 100 GLU A C 1
ATOM 824 O O . GLU A 1 100 ? -9.423 -11.411 -1.895 1.00 97.25 100 GLU A O 1
ATOM 829 N N . GLN A 1 101 ? -9.370 -9.757 -0.384 1.00 96.56 101 GLN A N 1
ATOM 830 C CA . GLN A 1 101 ? -9.228 -8.701 -1.386 1.00 96.56 101 GLN A CA 1
ATOM 831 C C . GLN A 1 101 ? -7.992 -8.922 -2.260 1.00 96.56 101 GLN A C 1
ATOM 833 O O . GLN A 1 101 ? -8.087 -8.829 -3.479 1.00 96.56 101 GLN A O 1
ATOM 838 N N . ALA A 1 102 ? -6.856 -9.299 -1.671 1.00 96.50 102 ALA A N 1
ATOM 839 C CA . ALA A 1 102 ? -5.659 -9.619 -2.440 1.00 96.50 102 ALA A CA 1
ATOM 840 C C . ALA A 1 102 ? -5.846 -10.836 -3.353 1.00 96.50 102 ALA A C 1
ATOM 842 O O . ALA A 1 102 ? -5.360 -10.842 -4.484 1.00 96.50 102 ALA A O 1
ATOM 843 N N . ARG A 1 103 ? -6.565 -11.864 -2.885 1.00 95.88 103 ARG A N 1
ATOM 844 C CA . ARG A 1 103 ? -6.894 -13.045 -3.693 1.00 95.88 103 ARG A CA 1
ATOM 845 C C . ARG A 1 103 ? -7.730 -12.671 -4.921 1.00 95.88 103 ARG A C 1
ATOM 847 O O . ARG A 1 103 ? -7.519 -13.245 -5.987 1.00 95.88 103 ARG A O 1
ATOM 854 N N . LEU A 1 104 ? -8.663 -11.733 -4.760 1.00 95.06 104 LEU A N 1
ATOM 855 C CA . LEU A 1 104 ? -9.548 -11.242 -5.820 1.00 95.06 104 LEU A CA 1
ATOM 856 C C . LEU A 1 104 ? -8.878 -10.216 -6.746 1.00 95.06 104 LEU A C 1
ATOM 858 O O . LEU A 1 104 ? -9.323 -10.051 -7.882 1.00 95.06 104 LEU A O 1
ATOM 862 N N . SER A 1 105 ? -7.817 -9.552 -6.286 1.00 94.62 105 SER A N 1
ATOM 863 C CA . SER A 1 105 ? -7.080 -8.569 -7.073 1.00 94.62 105 SER A CA 1
ATOM 864 C C . SER A 1 105 ? -6.341 -9.186 -8.257 1.00 94.62 105 SER A C 1
ATOM 866 O O . SER A 1 105 ? -5.672 -10.225 -8.156 1.00 94.62 105 SER A O 1
ATOM 868 N N . ASN A 1 106 ? -6.435 -8.485 -9.387 1.00 91.06 106 ASN A N 1
ATOM 869 C CA . ASN A 1 106 ? -5.856 -8.900 -10.668 1.00 91.06 106 ASN A CA 1
ATOM 870 C C . ASN A 1 106 ? -4.862 -7.883 -11.234 1.00 91.06 106 ASN A C 1
ATOM 872 O O . ASN A 1 106 ? -4.314 -8.104 -12.312 1.00 91.06 106 ASN A O 1
ATOM 876 N N . THR A 1 107 ? -4.609 -6.783 -10.521 1.00 92.94 107 THR A N 1
ATOM 877 C CA . THR A 1 107 ? -3.669 -5.744 -10.949 1.00 92.94 107 THR A CA 1
ATOM 878 C C . THR A 1 107 ? -2.587 -5.513 -9.896 1.00 92.94 107 THR A C 1
ATOM 880 O O . THR A 1 107 ? -2.798 -5.690 -8.693 1.00 92.94 107 THR A O 1
ATOM 883 N N . LEU A 1 108 ? -1.393 -5.129 -10.356 1.00 93.94 108 LEU A N 1
ATOM 884 C CA . LEU A 1 108 ? -0.282 -4.785 -9.466 1.00 93.94 108 LEU A CA 1
ATOM 885 C C . LEU A 1 108 ? -0.568 -3.518 -8.662 1.00 93.94 108 LEU A C 1
ATOM 887 O O . LEU A 1 108 ? -0.190 -3.435 -7.497 1.00 93.94 108 LEU A O 1
ATOM 891 N N . GLU A 1 109 ? -1.276 -2.568 -9.269 1.00 91.88 109 GLU A N 1
ATOM 892 C CA . GLU A 1 109 ? -1.687 -1.327 -8.624 1.00 91.88 109 GLU A CA 1
ATOM 893 C C . GLU A 1 109 ? -2.568 -1.599 -7.397 1.00 91.88 109 GLU A C 1
ATOM 895 O O . GLU A 1 109 ? -2.281 -1.098 -6.308 1.00 91.88 109 GLU A O 1
ATOM 900 N N . GLU A 1 110 ? -3.596 -2.445 -7.533 1.00 93.81 110 GLU A N 1
ATOM 901 C CA . GLU A 1 110 ? -4.462 -2.826 -6.413 1.00 93.81 110 GLU A CA 1
ATOM 902 C C . GLU A 1 110 ? -3.666 -3.466 -5.273 1.00 93.81 110 GLU A C 1
ATOM 904 O O . GLU A 1 110 ? -3.836 -3.093 -4.111 1.00 93.81 110 GLU A O 1
ATOM 909 N N . LEU A 1 111 ? -2.765 -4.399 -5.596 1.00 95.00 111 LEU A N 1
ATOM 910 C CA . LEU A 1 111 ? -1.958 -5.098 -4.597 1.00 95.00 111 LEU A CA 1
ATOM 911 C C . LEU A 1 111 ? -0.935 -4.176 -3.926 1.00 95.00 111 LEU A C 1
ATOM 913 O O . LEU A 1 111 ? -0.700 -4.306 -2.724 1.00 95.00 111 LEU A O 1
ATOM 917 N N . ALA A 1 112 ? -0.347 -3.226 -4.654 1.00 93.12 112 ALA A N 1
ATOM 918 C CA . ALA A 1 112 ? 0.570 -2.249 -4.078 1.00 93.12 112 ALA A CA 1
ATOM 919 C C . ALA A 1 112 ? -0.148 -1.258 -3.159 1.00 93.12 112 ALA A C 1
ATOM 921 O O . ALA A 1 112 ? 0.328 -0.992 -2.053 1.00 93.12 112 ALA A O 1
ATOM 922 N N . ASN A 1 113 ? -1.323 -0.777 -3.565 1.00 92.44 113 ASN A N 1
ATOM 923 C CA . ASN A 1 113 ? -2.166 0.072 -2.727 1.00 92.44 113 ASN A CA 1
ATOM 924 C C . ASN A 1 113 ? -2.632 -0.673 -1.469 1.00 92.44 113 ASN A C 1
ATOM 926 O O . ASN A 1 113 ? -2.564 -0.129 -0.366 1.00 92.44 113 ASN A O 1
ATOM 930 N N . LEU A 1 114 ? -3.035 -1.940 -1.606 1.00 94.88 114 LEU A N 1
ATOM 931 C CA . LEU A 1 114 ? -3.407 -2.783 -0.472 1.00 94.88 114 LEU A CA 1
ATOM 932 C C . LEU A 1 114 ? -2.219 -3.029 0.464 1.00 94.88 114 LEU A C 1
ATOM 934 O O . LEU A 1 114 ? -2.369 -2.919 1.676 1.00 94.88 114 LEU A O 1
ATOM 938 N N . THR A 1 115 ? -1.030 -3.296 -0.079 1.00 93.38 115 THR A N 1
ATOM 939 C CA . THR A 1 115 ? 0.205 -3.429 0.707 1.00 93.38 115 THR A CA 1
ATOM 940 C C . THR A 1 115 ? 0.474 -2.160 1.513 1.00 93.38 115 THR A C 1
ATOM 942 O O . THR A 1 115 ? 0.704 -2.234 2.718 1.00 93.38 115 THR A O 1
ATOM 945 N N . HIS A 1 116 ? 0.399 -0.986 0.880 1.00 89.62 116 HIS A N 1
ATOM 946 C CA . HIS A 1 116 ? 0.587 0.290 1.565 1.00 89.62 116 HIS A CA 1
ATOM 947 C C . HIS A 1 116 ? -0.419 0.476 2.713 1.00 89.62 116 HIS A C 1
ATOM 949 O O . HIS A 1 116 ? -0.027 0.803 3.836 1.00 89.62 116 HIS A O 1
ATOM 955 N N . ALA A 1 117 ? -1.696 0.181 2.456 1.00 92.00 117 ALA A N 1
ATOM 956 C CA . ALA A 1 117 ? -2.757 0.259 3.454 1.00 92.00 117 ALA A CA 1
ATOM 957 C C . ALA A 1 117 ? -2.572 -0.749 4.607 1.00 92.00 117 ALA A C 1
ATOM 959 O O . ALA A 1 117 ? -2.846 -0.423 5.760 1.00 92.00 117 ALA A O 1
ATOM 960 N N . LEU A 1 118 ? -2.056 -1.953 4.337 1.00 92.25 118 LEU A N 1
ATOM 961 C CA . LEU A 1 118 ? -1.741 -2.949 5.369 1.00 92.25 118 LEU A CA 1
ATOM 962 C C . LEU A 1 118 ? -0.634 -2.477 6.314 1.00 92.25 118 LEU A C 1
ATOM 964 O O . LEU A 1 118 ? -0.743 -2.681 7.525 1.00 92.25 118 LEU A O 1
ATOM 968 N N . LEU A 1 119 ? 0.405 -1.824 5.779 1.00 89.62 119 LEU A N 1
ATOM 969 C CA . LEU A 1 119 ? 1.461 -1.238 6.606 1.00 89.62 119 LEU A CA 1
ATOM 970 C C . LEU A 1 119 ? 0.921 -0.092 7.469 1.00 89.62 119 LEU A C 1
ATOM 972 O O . LEU A 1 119 ? 1.248 0.012 8.648 1.00 89.62 119 LEU A O 1
ATOM 976 N N . GLN A 1 120 ? 0.049 0.744 6.904 1.00 90.00 120 GLN A N 1
ATOM 977 C CA . GLN A 1 120 ? -0.651 1.807 7.632 1.00 90.00 120 GLN A CA 1
ATOM 978 C C . GLN A 1 120 ? -1.531 1.264 8.772 1.00 90.00 120 GLN A C 1
ATOM 980 O O . GLN A 1 120 ? -1.554 1.810 9.879 1.00 90.00 120 GLN A O 1
ATOM 985 N N . ALA A 1 121 ? -2.212 0.152 8.512 1.00 93.25 121 ALA A N 1
ATOM 986 C CA . ALA A 1 121 ? -3.098 -0.531 9.444 1.00 93.25 121 ALA A CA 1
ATOM 987 C C . ALA A 1 121 ? -2.372 -1.426 10.468 1.00 93.25 121 ALA A C 1
ATOM 989 O O . ALA A 1 121 ? -3.040 -1.956 11.359 1.00 93.25 121 ALA A O 1
ATOM 990 N N . ASN A 1 122 ? -1.049 -1.605 10.354 1.00 92.31 122 ASN A N 1
ATOM 991 C CA . ASN A 1 122 ? -0.242 -2.531 11.156 1.00 92.31 122 ASN A CA 1
ATOM 992 C C . ASN A 1 122 ? -0.877 -3.932 11.234 1.00 92.31 122 ASN A C 1
ATOM 994 O O . ASN A 1 122 ? -1.424 -4.340 12.262 1.00 92.31 122 ASN A O 1
ATOM 998 N N . LEU A 1 123 ? -0.879 -4.634 10.096 1.00 93.25 123 LEU A N 1
ATOM 999 C CA . LEU A 1 123 ? -1.475 -5.966 9.931 1.00 93.25 123 LEU A CA 1
ATOM 1000 C C . LEU A 1 123 ? -0.420 -7.007 9.499 1.00 93.25 123 LEU A C 1
ATOM 1002 O O . LEU A 1 123 ? -0.459 -7.498 8.365 1.00 93.25 123 LEU A O 1
ATOM 1006 N N . PRO A 1 124 ? 0.519 -7.382 10.393 1.00 90.19 124 PRO A N 1
ATOM 1007 C CA . PRO A 1 124 ? 1.639 -8.275 10.073 1.00 90.19 124 PRO A CA 1
ATOM 1008 C C . PRO A 1 124 ? 1.212 -9.639 9.534 1.00 90.19 124 PRO A C 1
ATOM 1010 O O . PRO A 1 124 ? 1.875 -10.202 8.671 1.00 90.19 124 PRO A O 1
ATOM 1013 N N . GLN A 1 125 ? 0.089 -10.176 10.014 1.00 92.06 125 GLN A N 1
ATOM 1014 C CA . GLN A 1 125 ? -0.378 -11.510 9.627 1.00 92.06 125 GLN A CA 1
ATOM 1015 C C . GLN A 1 125 ? -0.905 -11.576 8.186 1.00 92.06 125 GLN A C 1
ATOM 1017 O O . GLN A 1 125 ? -0.906 -12.648 7.579 1.00 92.06 125 GLN A O 1
ATOM 1022 N N . ALA A 1 126 ? -1.360 -10.448 7.631 1.00 93.94 126 ALA A N 1
ATOM 1023 C CA . ALA A 1 126 ? -1.801 -10.374 6.243 1.00 93.94 126 ALA A CA 1
ATOM 1024 C C . ALA A 1 126 ? -0.603 -10.241 5.292 1.00 93.94 126 ALA A C 1
ATOM 1026 O O . ALA A 1 126 ? -0.594 -10.870 4.234 1.00 93.94 126 ALA A O 1
ATOM 1027 N N . LEU A 1 127 ? 0.413 -9.461 5.684 1.00 90.88 127 LEU A N 1
ATOM 1028 C CA . LEU A 1 127 ? 1.489 -9.001 4.804 1.00 90.88 127 LEU A CA 1
ATOM 1029 C C . LEU A 1 127 ? 2.125 -10.126 3.957 1.00 90.88 127 LEU A C 1
ATOM 1031 O O . LEU A 1 127 ? 2.087 -9.986 2.734 1.00 90.88 127 LEU A O 1
ATOM 1035 N N . PRO A 1 128 ? 2.577 -11.276 4.507 1.00 91.50 128 PRO A N 1
ATOM 1036 C CA . PRO A 1 128 ? 3.205 -12.327 3.699 1.00 91.50 128 PRO A CA 1
ATOM 1037 C C . PRO A 1 128 ? 2.317 -12.862 2.569 1.00 91.50 128 PRO A C 1
ATOM 1039 O O . PRO A 1 128 ? 2.801 -13.160 1.481 1.00 91.50 128 PRO A O 1
ATOM 1042 N N . LYS A 1 129 ? 0.998 -12.958 2.792 1.00 94.62 129 LYS A N 1
ATOM 1043 C CA . LYS A 1 129 ? 0.053 -13.468 1.785 1.00 94.62 129 LYS A CA 1
ATOM 1044 C C . LYS A 1 129 ? -0.149 -12.477 0.641 1.00 94.62 129 LYS A C 1
ATOM 1046 O O . LYS A 1 129 ? -0.267 -12.888 -0.511 1.00 94.62 129 LYS A O 1
ATOM 1051 N N . ILE A 1 130 ? -0.175 -11.183 0.955 1.00 94.56 130 ILE A N 1
ATOM 1052 C CA . ILE A 1 130 ? -0.298 -10.126 -0.050 1.00 94.56 130 ILE A CA 1
ATOM 1053 C C . ILE A 1 130 ? 0.993 -10.008 -0.854 1.00 94.56 130 ILE A C 1
ATOM 1055 O O . ILE A 1 130 ? 0.928 -9.932 -2.079 1.00 94.56 130 ILE A O 1
ATOM 1059 N N . LEU A 1 131 ? 2.152 -10.072 -0.191 1.00 92.56 131 LEU A N 1
ATOM 1060 C CA . LEU A 1 131 ? 3.449 -10.053 -0.865 1.00 92.56 131 LEU A CA 1
ATOM 1061 C C . LEU A 1 131 ? 3.617 -11.247 -1.809 1.00 92.56 131 LEU A C 1
ATOM 1063 O O . LEU A 1 131 ? 3.990 -11.043 -2.960 1.00 92.56 131 LEU A O 1
ATOM 1067 N N . ALA A 1 132 ? 3.230 -12.456 -1.389 1.00 93.19 132 ALA A N 1
ATOM 1068 C CA . ALA A 1 132 ? 3.249 -13.632 -2.259 1.00 93.19 132 ALA A CA 1
ATOM 1069 C C . ALA A 1 132 ? 2.360 -13.452 -3.504 1.00 93.19 132 ALA A C 1
ATOM 1071 O O . ALA A 1 132 ? 2.754 -13.784 -4.622 1.00 93.19 132 ALA A O 1
ATOM 1072 N N . ARG A 1 133 ? 1.156 -12.884 -3.345 1.00 94.81 133 ARG A N 1
ATOM 1073 C CA . ARG A 1 133 ? 0.263 -12.605 -4.480 1.00 94.81 133 ARG A CA 1
ATOM 1074 C C . ARG A 1 133 ? 0.840 -11.543 -5.417 1.00 94.81 133 ARG A C 1
ATOM 1076 O O . ARG A 1 133 ? 0.742 -11.691 -6.635 1.00 94.81 133 ARG A O 1
ATOM 1083 N N . LEU A 1 134 ? 1.444 -10.501 -4.852 1.00 93.94 134 LEU A N 1
ATOM 1084 C CA . LEU A 1 134 ? 2.093 -9.425 -5.590 1.00 93.94 134 LEU A CA 1
ATOM 1085 C C . LEU A 1 134 ? 3.306 -9.939 -6.372 1.00 93.94 134 LEU A C 1
ATOM 1087 O O . LEU A 1 134 ? 3.458 -9.585 -7.536 1.00 93.94 134 LEU A O 1
ATOM 1091 N N . GLU A 1 135 ? 4.109 -10.828 -5.794 1.00 92.38 135 GLU A N 1
ATOM 1092 C CA . GLU A 1 135 ? 5.245 -11.472 -6.459 1.00 92.38 135 GLU A CA 1
ATOM 1093 C C . GLU A 1 135 ? 4.808 -12.373 -7.628 1.00 92.38 135 GLU A C 1
ATOM 1095 O O . GLU A 1 135 ? 5.354 -12.273 -8.731 1.00 92.38 135 GLU A O 1
ATOM 1100 N N . ILE A 1 136 ? 3.766 -13.192 -7.441 1.00 92.38 136 ILE A N 1
ATOM 1101 C CA . ILE A 1 136 ? 3.191 -14.023 -8.515 1.00 92.38 136 ILE A CA 1
ATOM 1102 C C . ILE A 1 136 ? 2.704 -13.146 -9.674 1.00 92.38 136 ILE A C 1
ATOM 1104 O O . ILE A 1 136 ? 3.004 -13.413 -10.841 1.00 92.38 136 ILE A O 1
ATOM 1108 N N . LEU A 1 137 ? 1.964 -12.078 -9.370 1.00 92.06 137 LEU A N 1
ATOM 1109 C CA . LEU A 1 137 ? 1.451 -11.197 -10.413 1.00 92.06 137 LEU A CA 1
ATOM 1110 C C . LEU A 1 137 ? 2.579 -10.407 -11.081 1.00 92.06 137 LEU A C 1
ATOM 1112 O O . LEU A 1 137 ? 2.565 -10.218 -12.291 1.00 92.06 137 LEU A O 1
ATOM 1116 N N . ALA A 1 138 ? 3.585 -9.984 -10.317 1.00 90.62 138 ALA A N 1
ATOM 1117 C CA . ALA A 1 138 ? 4.711 -9.248 -10.861 1.00 90.62 138 ALA A CA 1
ATOM 1118 C C . ALA A 1 138 ? 5.540 -10.126 -11.788 1.00 90.62 138 ALA A C 1
ATOM 1120 O O . ALA A 1 138 ? 5.900 -9.665 -12.862 1.00 90.62 138 ALA A O 1
ATOM 1121 N N . SER A 1 139 ? 5.849 -11.367 -11.404 1.00 87.88 139 SER A N 1
ATOM 1122 C CA . SER A 1 139 ? 6.687 -12.288 -12.191 1.00 87.88 139 SER A CA 1
ATOM 1123 C C . SER A 1 139 ? 6.080 -12.664 -13.546 1.00 87.88 139 SER A C 1
ATOM 1125 O O . SER A 1 139 ? 6.818 -12.882 -14.501 1.00 87.88 139 SER A O 1
ATOM 1127 N N . THR A 1 140 ? 4.751 -12.678 -13.652 1.00 86.69 140 THR A N 1
ATOM 1128 C CA . THR A 1 140 ? 4.025 -12.971 -14.900 1.00 86.69 140 THR A CA 1
ATOM 1129 C C . THR A 1 140 ? 3.735 -11.728 -15.747 1.00 86.69 140 THR A C 1
ATOM 1131 O O . THR A 1 140 ? 3.338 -11.854 -16.905 1.00 86.69 140 THR A O 1
ATOM 1134 N N . ASN A 1 141 ? 3.952 -10.526 -15.205 1.00 79.06 141 ASN A N 1
ATOM 1135 C CA . ASN A 1 141 ? 3.678 -9.272 -15.894 1.00 79.06 141 ASN A CA 1
ATOM 1136 C C . ASN A 1 141 ? 4.850 -8.843 -16.786 1.00 79.06 141 ASN A C 1
ATOM 1138 O O . ASN A 1 141 ? 5.967 -8.622 -16.315 1.00 79.06 141 ASN A O 1
ATOM 1142 N N . THR A 1 142 ? 4.574 -8.682 -18.078 1.00 78.06 142 THR A N 1
ATOM 1143 C CA . THR A 1 142 ? 5.546 -8.242 -19.088 1.00 78.06 142 THR A CA 1
ATOM 1144 C C . THR A 1 142 ? 5.448 -6.747 -19.407 1.00 78.06 142 THR A C 1
ATOM 1146 O O . THR A 1 142 ? 6.332 -6.195 -20.062 1.00 78.06 142 THR A O 1
ATOM 1149 N N . ALA A 1 143 ? 4.402 -6.060 -18.940 1.00 89.19 143 ALA A N 1
ATOM 1150 C CA . ALA A 1 143 ? 4.172 -4.650 -19.220 1.00 89.19 143 ALA A CA 1
ATOM 1151 C C . ALA A 1 143 ? 5.017 -3.760 -18.296 1.00 89.19 143 ALA A C 1
ATOM 1153 O O . ALA A 1 143 ? 4.624 -3.444 -17.172 1.00 89.19 143 ALA A O 1
ATOM 1154 N N . ILE A 1 144 ? 6.158 -3.282 -18.806 1.00 92.81 144 ILE A N 1
ATOM 1155 C CA . ILE A 1 144 ? 7.082 -2.391 -18.080 1.00 92.81 144 ILE A CA 1
ATOM 1156 C C . ILE A 1 144 ? 6.365 -1.175 -17.487 1.00 92.81 144 ILE A C 1
ATOM 1158 O O . ILE A 1 144 ? 6.604 -0.831 -16.334 1.00 92.81 144 ILE A O 1
ATOM 1162 N N . GLY A 1 145 ? 5.425 -0.574 -18.225 1.00 92.69 145 GLY A N 1
ATOM 1163 C CA . GLY A 1 145 ? 4.640 0.557 -17.728 1.00 92.69 145 GLY A CA 1
ATOM 1164 C C . GLY A 1 145 ? 3.896 0.255 -16.422 1.00 92.69 145 GLY A C 1
ATOM 11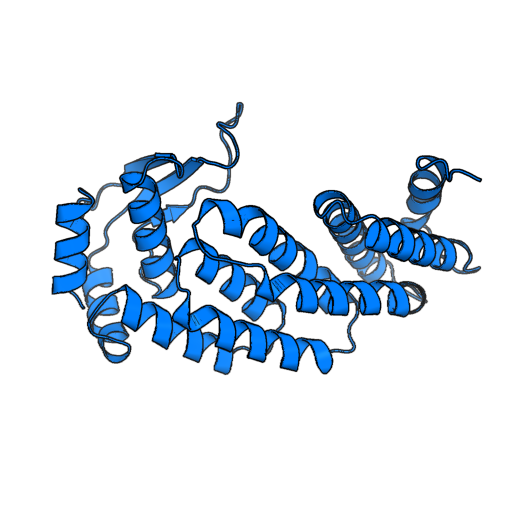65 O O . GLY A 1 145 ? 3.929 1.073 -15.512 1.00 92.69 145 GLY A O 1
ATOM 1166 N N . GLN A 1 146 ? 3.313 -0.941 -16.284 1.00 92.19 146 GLN A N 1
ATOM 1167 C CA . GLN A 1 146 ? 2.598 -1.332 -15.063 1.00 92.19 146 GLN A CA 1
ATOM 1168 C C . GLN A 1 146 ? 3.554 -1.544 -13.884 1.00 92.19 146 GLN A C 1
ATOM 1170 O O . GLN A 1 146 ? 3.233 -1.165 -12.758 1.00 92.19 146 GLN A O 1
ATOM 1175 N N . LEU A 1 147 ? 4.749 -2.096 -14.129 1.00 94.44 147 LEU A N 1
ATOM 1176 C CA . LEU A 1 147 ? 5.793 -2.167 -13.102 1.00 94.44 147 LEU A CA 1
ATOM 1177 C C . LEU A 1 147 ? 6.198 -0.756 -12.651 1.00 94.44 147 LEU A C 1
ATOM 1179 O O . LEU A 1 147 ? 6.285 -0.493 -11.451 1.00 94.44 147 LEU A O 1
ATOM 1183 N N . MET A 1 148 ? 6.384 0.164 -13.605 1.00 95.56 148 MET A N 1
ATOM 1184 C CA . MET A 1 148 ? 6.758 1.551 -13.320 1.00 95.56 148 MET A CA 1
ATOM 1185 C C . MET A 1 148 ? 5.682 2.321 -12.545 1.00 95.56 148 MET A C 1
ATOM 1187 O O . MET A 1 148 ? 6.018 3.179 -11.731 1.00 95.56 148 MET A O 1
ATOM 1191 N N . ASP A 1 149 ? 4.406 2.000 -12.762 1.00 93.69 149 ASP A N 1
ATOM 1192 C CA . ASP A 1 149 ? 3.288 2.573 -12.005 1.00 93.69 149 ASP A CA 1
ATOM 1193 C C . ASP A 1 149 ? 3.220 2.008 -10.567 1.00 93.69 149 ASP A C 1
ATOM 1195 O O . ASP A 1 149 ? 2.779 2.687 -9.641 1.00 93.69 149 ASP A O 1
ATOM 1199 N N . THR A 1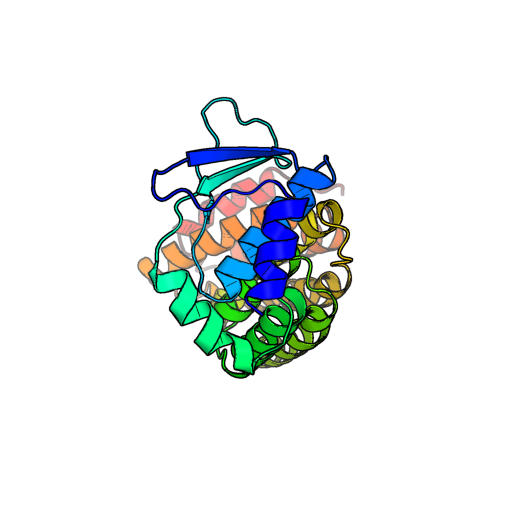 150 ? 3.714 0.784 -10.353 1.00 94.31 150 THR A N 1
ATOM 1200 C CA . THR A 1 150 ? 3.606 0.045 -9.080 1.00 94.31 150 THR A CA 1
ATOM 1201 C C . THR A 1 150 ? 4.749 0.350 -8.107 1.00 94.31 150 THR A C 1
ATOM 1203 O O . THR A 1 150 ? 4.523 0.575 -6.913 1.00 94.31 150 THR A O 1
ATOM 1206 N N . VAL A 1 151 ? 5.991 0.354 -8.601 1.00 94.62 151 VAL A N 1
ATOM 1207 C CA . VAL A 1 151 ? 7.209 0.481 -7.779 1.00 94.62 151 VAL A CA 1
ATOM 1208 C C . VAL A 1 151 ? 7.212 1.713 -6.857 1.00 94.62 151 VAL A C 1
ATOM 1210 O O . VAL A 1 151 ? 7.542 1.544 -5.680 1.00 94.62 151 VAL A O 1
ATOM 1213 N N . PRO A 1 152 ? 6.802 2.924 -7.292 1.00 92.81 152 PRO A N 1
ATOM 1214 C CA . PRO A 1 152 ? 6.793 4.101 -6.421 1.00 92.81 152 PRO A CA 1
ATOM 1215 C C . PRO A 1 152 ? 5.928 3.929 -5.167 1.00 92.81 152 PRO A C 1
ATOM 1217 O O . PRO A 1 152 ? 6.304 4.377 -4.082 1.00 92.81 152 PRO A O 1
ATOM 1220 N N . THR A 1 153 ? 4.777 3.262 -5.291 1.00 91.38 153 THR A N 1
ATOM 1221 C CA . THR A 1 153 ? 3.877 2.995 -4.160 1.00 91.38 153 THR A CA 1
ATOM 1222 C C . THR A 1 153 ? 4.519 2.032 -3.166 1.00 91.38 153 THR A C 1
ATOM 1224 O O . THR A 1 153 ? 4.510 2.294 -1.961 1.00 91.38 153 THR A O 1
ATOM 1227 N N . LEU A 1 154 ? 5.146 0.959 -3.656 1.00 91.88 154 LEU A N 1
ATOM 1228 C CA .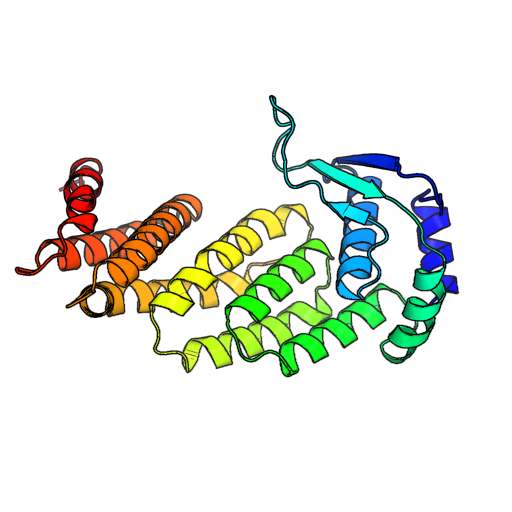 LEU A 1 154 ? 5.834 -0.020 -2.811 1.00 91.88 154 LEU A CA 1
ATOM 1229 C C . LEU A 1 154 ? 7.074 0.564 -2.128 1.00 91.88 154 LEU A C 1
ATOM 1231 O O . LEU A 1 154 ? 7.288 0.323 -0.944 1.00 91.88 154 LEU A O 1
ATOM 1235 N N . ALA A 1 155 ? 7.856 1.383 -2.828 1.00 90.19 155 ALA A N 1
ATOM 1236 C CA . ALA A 1 155 ? 9.033 2.032 -2.260 1.00 90.19 155 ALA A CA 1
ATOM 1237 C C . ALA A 1 155 ? 8.666 3.030 -1.150 1.00 90.19 155 ALA A C 1
ATOM 1239 O O . ALA A 1 155 ? 9.324 3.079 -0.110 1.00 90.19 155 ALA A O 1
ATOM 1240 N N . LYS A 1 156 ? 7.573 3.788 -1.319 1.00 85.62 156 LYS A N 1
ATOM 1241 C CA . LYS A 1 156 ? 7.019 4.623 -0.239 1.00 85.62 156 LYS A CA 1
ATOM 1242 C C . LYS A 1 156 ? 6.566 3.760 0.938 1.00 85.62 156 LYS A C 1
ATOM 1244 O O . LYS A 1 156 ? 6.836 4.103 2.085 1.00 85.62 156 LYS A O 1
ATOM 1249 N N . ALA A 1 157 ? 5.894 2.641 0.666 1.00 85.06 157 ALA A N 1
ATOM 1250 C CA . ALA A 1 157 ? 5.455 1.700 1.693 1.00 85.06 157 ALA A CA 1
ATOM 1251 C C . ALA A 1 157 ? 6.648 1.162 2.511 1.00 85.06 157 ALA A C 1
ATOM 1253 O O . ALA A 1 157 ? 6.618 1.230 3.736 1.00 85.06 157 ALA A O 1
ATOM 1254 N N . LEU A 1 158 ? 7.726 0.747 1.843 1.00 85.50 158 LEU A N 1
ATOM 1255 C CA . LEU A 1 158 ? 8.978 0.314 2.464 1.00 85.50 158 LEU A CA 1
ATOM 1256 C C . LEU A 1 158 ? 9.610 1.419 3.330 1.00 85.50 158 LEU A C 1
ATOM 1258 O O . LEU A 1 158 ? 9.891 1.194 4.506 1.00 85.50 158 LEU A O 1
ATOM 1262 N N . ARG A 1 159 ? 9.778 2.634 2.786 1.00 78.69 159 ARG A N 1
ATOM 1263 C CA . ARG A 1 159 ? 10.422 3.761 3.488 1.00 78.69 159 ARG A CA 1
ATOM 1264 C C . ARG A 1 159 ? 9.669 4.192 4.749 1.00 78.69 159 ARG A C 1
ATOM 1266 O O . ARG A 1 159 ? 10.294 4.608 5.720 1.00 78.69 159 ARG A O 1
ATOM 1273 N N . TYR A 1 160 ? 8.339 4.109 4.738 1.00 69.62 160 TYR A N 1
ATOM 1274 C CA . TYR A 1 160 ? 7.499 4.539 5.862 1.00 69.62 160 TYR A CA 1
ATOM 1275 C C . TYR A 1 160 ? 7.019 3.391 6.762 1.00 69.62 160 TYR A C 1
ATOM 1277 O O . TYR A 1 160 ? 6.402 3.658 7.794 1.00 69.62 160 TYR A O 1
ATOM 1285 N N . GLY A 1 161 ? 7.304 2.132 6.412 1.00 64.31 161 GLY A N 1
ATOM 1286 C CA . GLY A 1 161 ? 6.962 0.960 7.224 1.00 64.31 161 GLY A CA 1
ATOM 1287 C C . GLY A 1 161 ? 7.667 0.951 8.584 1.00 64.31 161 GLY A C 1
ATOM 1288 O O . GLY A 1 161 ? 7.049 0.626 9.595 1.00 64.31 161 GLY A O 1
ATOM 1289 N N . SER A 1 162 ? 8.911 1.439 8.638 1.00 58.16 162 SER A N 1
ATOM 1290 C CA . SER A 1 162 ? 9.729 1.497 9.861 1.00 58.16 162 SER A CA 1
ATOM 1291 C C . SER A 1 162 ? 9.154 2.396 10.962 1.00 58.16 162 SER A C 1
ATOM 1293 O O . SER A 1 162 ? 9.343 2.117 12.142 1.00 58.16 162 SER A O 1
ATOM 1295 N N . VAL A 1 163 ? 8.400 3.443 10.603 1.00 57.66 163 VAL A N 1
ATOM 1296 C CA . VAL A 1 163 ? 7.731 4.337 11.570 1.00 57.66 163 VAL A CA 1
ATOM 1297 C C . VAL A 1 163 ? 6.548 3.641 12.257 1.00 57.66 163 VAL A C 1
ATOM 1299 O O . VAL A 1 163 ? 6.107 4.079 13.314 1.00 57.66 163 VAL A O 1
ATOM 1302 N N . ARG A 1 164 ? 6.024 2.559 11.670 1.00 65.75 164 ARG A N 1
ATOM 1303 C CA . ARG A 1 164 ? 4.796 1.880 12.109 1.00 65.75 164 ARG A CA 1
ATOM 1304 C C . ARG A 1 164 ? 5.041 0.503 12.732 1.00 65.75 164 ARG A C 1
ATOM 1306 O O . ARG A 1 164 ? 4.127 -0.313 12.751 1.00 65.75 164 ARG A O 1
ATOM 1313 N N . GLU A 1 165 ? 6.260 0.255 13.216 1.00 68.00 165 GLU A N 1
ATOM 1314 C CA . GLU A 1 165 ? 6.695 -0.984 13.897 1.00 68.00 165 GLU A CA 1
ATOM 1315 C C . GLU A 1 165 ? 6.569 -2.278 13.070 1.00 68.00 165 GLU A C 1
ATOM 1317 O O . GLU A 1 165 ? 6.894 -3.360 13.559 1.00 68.00 165 GLU A O 1
ATOM 1322 N N . LEU A 1 166 ? 6.144 -2.190 11.807 1.00 72.62 166 LEU A N 1
ATOM 1323 C CA . LEU A 1 166 ? 6.001 -3.340 10.931 1.00 72.62 166 LEU A CA 1
ATOM 1324 C C . LEU A 1 166 ? 7.235 -3.472 10.041 1.00 72.62 166 LEU A C 1
ATOM 1326 O O . LEU A 1 166 ? 7.539 -2.576 9.250 1.00 72.62 166 LEU A O 1
ATOM 1330 N N . ASP A 1 167 ? 7.929 -4.604 10.156 1.00 74.25 167 ASP A N 1
ATOM 1331 C CA . ASP A 1 167 ? 9.092 -4.890 9.323 1.00 74.25 167 ASP A CA 1
ATOM 1332 C C . ASP A 1 167 ? 8.673 -5.101 7.860 1.00 74.25 167 ASP A C 1
ATOM 1334 O O . ASP A 1 167 ? 8.163 -6.150 7.461 1.00 74.25 167 ASP A O 1
ATOM 1338 N N . ALA A 1 168 ? 8.883 -4.059 7.060 1.00 80.50 168 ALA A N 1
ATOM 1339 C CA . ALA A 1 168 ? 8.619 -4.047 5.633 1.00 80.50 168 ALA A CA 1
ATOM 1340 C C . ALA A 1 168 ? 9.792 -4.606 4.806 1.00 80.50 168 ALA A C 1
ATOM 1342 O O . ALA A 1 168 ? 9.728 -4.551 3.580 1.00 80.50 168 ALA A O 1
ATOM 1343 N N . SER A 1 169 ? 10.843 -5.160 5.427 1.00 82.62 169 SER A N 1
ATOM 1344 C CA . SER A 1 169 ? 12.025 -5.708 4.736 1.00 82.62 169 SER A CA 1
ATOM 1345 C C . SER A 1 169 ? 11.680 -6.726 3.642 1.00 82.62 169 SER A C 1
ATOM 1347 O O . SER A 1 169 ? 12.344 -6.779 2.608 1.00 82.62 169 SER A O 1
ATOM 1349 N N . GLN A 1 170 ? 10.583 -7.470 3.812 1.00 84.56 170 GLN A N 1
ATOM 1350 C CA . GLN A 1 170 ? 10.074 -8.440 2.836 1.00 84.56 170 GLN A CA 1
ATOM 1351 C C . GLN A 1 170 ? 9.644 -7.809 1.498 1.00 84.56 170 GLN A C 1
ATOM 1353 O O . GLN A 1 170 ? 9.523 -8.518 0.502 1.00 84.56 170 GLN A O 1
ATOM 1358 N N . LEU A 1 171 ? 9.427 -6.489 1.441 1.00 88.94 171 LEU A N 1
ATOM 1359 C CA . LEU A 1 171 ? 9.152 -5.776 0.190 1.00 88.94 171 LEU A CA 1
ATOM 1360 C C . LEU A 1 171 ? 10.397 -5.563 -0.666 1.00 88.94 171 LEU A C 1
ATOM 1362 O O . LEU A 1 171 ? 10.273 -5.448 -1.886 1.00 88.94 171 LEU A O 1
ATOM 1366 N N . GLN A 1 172 ? 11.576 -5.499 -0.043 1.00 89.88 172 GLN A N 1
ATOM 1367 C CA . GLN A 1 172 ? 12.810 -5.137 -0.730 1.00 89.88 172 GLN A CA 1
ATOM 1368 C C . GLN A 1 172 ? 13.109 -6.066 -1.917 1.00 89.88 172 GLN A C 1
ATOM 1370 O O . GLN A 1 172 ? 13.286 -5.545 -3.017 1.00 89.88 172 GLN A O 1
ATOM 1375 N N . PRO A 1 173 ? 13.092 -7.410 -1.785 1.00 90.69 173 PRO A N 1
ATOM 1376 C CA . PRO A 1 173 ? 13.402 -8.294 -2.911 1.00 90.69 173 PRO A CA 1
ATOM 1377 C C . PRO A 1 173 ? 12.425 -8.133 -4.081 1.00 90.69 173 PRO A C 1
ATOM 1379 O O . PRO A 1 173 ? 12.819 -8.214 -5.243 1.00 90.69 173 PRO A O 1
ATOM 1382 N N . ILE A 1 174 ? 11.154 -7.849 -3.784 1.00 92.81 174 ILE A N 1
ATOM 1383 C CA . ILE A 1 174 ? 10.123 -7.684 -4.809 1.00 92.81 174 ILE A CA 1
ATOM 1384 C C . ILE A 1 174 ? 10.328 -6.373 -5.574 1.00 92.81 174 ILE A C 1
ATOM 1386 O O . ILE A 1 174 ? 10.279 -6.363 -6.806 1.00 92.81 174 ILE A O 1
ATOM 1390 N N . ILE A 1 175 ? 10.599 -5.275 -4.859 1.00 93.06 175 ILE A N 1
ATOM 1391 C CA . ILE A 1 175 ? 10.937 -3.977 -5.462 1.00 93.06 175 ILE A CA 1
ATOM 1392 C C . ILE A 1 175 ? 12.191 -4.117 -6.328 1.00 93.06 175 ILE A C 1
ATOM 1394 O O . ILE A 1 175 ? 12.182 -3.673 -7.476 1.00 93.06 175 ILE A O 1
ATOM 1398 N N . ASN A 1 176 ? 13.221 -4.791 -5.813 1.00 92.62 176 ASN A N 1
ATOM 1399 C CA . ASN A 1 176 ? 14.474 -5.038 -6.518 1.00 92.62 176 ASN A CA 1
ATOM 1400 C C . ASN A 1 176 ? 14.232 -5.760 -7.848 1.00 92.62 176 ASN A C 1
ATOM 1402 O O . ASN A 1 176 ? 14.593 -5.246 -8.906 1.00 92.62 176 ASN A O 1
ATOM 1406 N N . GLY A 1 177 ? 13.517 -6.888 -7.819 1.00 93.06 177 GLY A N 1
ATOM 1407 C CA . GLY A 1 177 ? 13.210 -7.644 -9.031 1.00 93.06 177 GLY A CA 1
ATOM 1408 C C . GLY A 1 177 ? 12.344 -6.867 -10.030 1.00 93.06 177 GLY A C 1
ATOM 1409 O O . GLY A 1 177 ? 12.458 -7.068 -11.239 1.00 93.06 177 GLY A O 1
ATOM 1410 N N . MET A 1 178 ? 11.455 -5.971 -9.579 1.00 94.69 178 MET A N 1
ATOM 1411 C CA . MET A 1 178 ? 10.726 -5.075 -10.492 1.00 94.69 178 MET A CA 1
ATOM 1412 C C . MET A 1 178 ? 11.640 -4.020 -11.118 1.00 94.69 178 MET A C 1
ATOM 1414 O O . MET A 1 178 ? 11.565 -3.814 -12.327 1.00 94.69 178 MET A O 1
ATOM 1418 N N . LEU A 1 179 ? 12.500 -3.373 -10.329 1.00 94.81 179 LEU A N 1
ATOM 1419 C CA . LEU A 1 179 ? 13.434 -2.352 -10.811 1.00 94.81 179 LEU A CA 1
ATOM 1420 C C . LEU A 1 179 ? 14.423 -2.915 -11.831 1.00 94.81 179 LEU A C 1
ATOM 1422 O O . LEU A 1 179 ? 14.647 -2.281 -12.860 1.00 94.81 179 LEU A O 1
ATOM 1426 N N . GLU A 1 180 ? 14.955 -4.114 -11.599 1.00 94.06 180 GLU A N 1
ATOM 1427 C CA . GLU A 1 180 ? 15.831 -4.800 -12.554 1.00 94.06 180 GLU A CA 1
ATOM 1428 C C . GLU A 1 180 ? 15.142 -4.994 -13.907 1.00 94.06 180 GLU A C 1
ATOM 1430 O O . GLU A 1 180 ? 15.671 -4.609 -14.950 1.00 94.06 180 GLU A O 1
ATOM 1435 N N . ARG A 1 181 ? 13.909 -5.511 -13.895 1.00 94.06 181 ARG A N 1
ATOM 1436 C CA . ARG A 1 181 ? 13.120 -5.717 -15.118 1.00 94.06 181 ARG A CA 1
ATOM 1437 C C . ARG A 1 181 ? 12.737 -4.412 -15.799 1.00 94.06 181 ARG A C 1
ATOM 1439 O O . ARG A 1 181 ? 12.759 -4.358 -17.026 1.00 94.06 181 ARG A O 1
ATOM 1446 N N . ILE A 1 182 ? 12.425 -3.368 -15.029 1.00 95.12 182 ILE A N 1
ATOM 1447 C CA . ILE A 1 182 ? 12.209 -2.024 -15.573 1.00 95.12 182 ILE A CA 1
ATOM 1448 C C . ILE A 1 182 ? 13.471 -1.570 -16.303 1.00 95.12 182 ILE A C 1
ATOM 1450 O O . ILE A 1 182 ? 13.371 -1.202 -17.464 1.00 95.12 182 ILE A O 1
ATOM 1454 N N . CYS A 1 183 ? 14.649 -1.646 -15.682 1.00 94.62 183 CYS A N 1
ATOM 1455 C CA . CYS A 1 183 ? 15.901 -1.193 -16.295 1.00 94.62 183 CYS A CA 1
ATOM 1456 C C . CYS A 1 183 ? 16.239 -1.964 -17.580 1.00 94.62 183 CYS A C 1
ATOM 1458 O O . CYS A 1 183 ? 16.636 -1.355 -18.571 1.00 94.62 183 CYS A O 1
ATOM 1460 N N . ILE A 1 184 ? 16.028 -3.284 -17.588 1.00 92.75 184 ILE A N 1
ATOM 1461 C CA . ILE A 1 184 ? 16.246 -4.139 -18.765 1.00 92.75 184 ILE A CA 1
ATOM 1462 C C . ILE A 1 184 ? 15.245 -3.815 -19.884 1.00 92.75 184 ILE A C 1
ATOM 1464 O O . ILE A 1 184 ? 15.616 -3.728 -21.054 1.00 92.75 184 ILE A O 1
ATOM 1468 N N . GLY A 1 185 ? 13.966 -3.652 -19.540 1.00 92.56 185 GLY A N 1
ATOM 1469 C CA . GLY A 1 185 ? 12.889 -3.455 -20.508 1.00 92.56 185 GLY A CA 1
ATOM 1470 C C . GLY A 1 185 ? 12.701 -2.010 -20.967 1.00 92.56 185 GLY A C 1
ATOM 1471 O O . GLY A 1 185 ? 12.039 -1.783 -21.979 1.00 92.56 185 GLY A O 1
ATOM 1472 N N . LEU A 1 186 ? 13.269 -1.033 -20.254 1.00 92.56 186 LEU A N 1
ATOM 1473 C CA . LEU A 1 186 ? 13.037 0.390 -20.496 1.00 92.56 186 LEU A CA 1
ATOM 1474 C C . LEU A 1 186 ? 13.381 0.830 -21.925 1.00 92.56 186 LEU A C 1
ATOM 1476 O O . LEU A 1 186 ? 12.530 1.480 -22.536 1.00 92.56 186 LEU A O 1
ATOM 1480 N N . PRO A 1 187 ? 14.554 0.481 -22.499 1.00 88.81 187 PRO A N 1
ATOM 1481 C CA . PRO A 1 187 ? 14.894 0.918 -23.849 1.00 88.81 187 PRO A CA 1
ATOM 1482 C C . PRO A 1 187 ? 13.863 0.451 -24.880 1.00 88.81 187 PRO A C 1
ATOM 1484 O O . PRO A 1 187 ? 13.514 1.215 -25.770 1.00 88.81 187 PRO A O 1
ATOM 1487 N N . TYR A 1 188 ? 13.329 -0.764 -24.730 1.00 88.75 188 TYR A N 1
ATOM 1488 C CA . TYR A 1 188 ? 12.309 -1.319 -25.623 1.00 88.75 188 TYR A CA 1
ATOM 1489 C C . TYR A 1 188 ? 10.929 -0.699 -25.390 1.00 88.75 188 TYR A C 1
ATOM 1491 O O . TYR A 1 188 ? 10.213 -0.404 -26.342 1.00 88.75 188 TYR A O 1
ATOM 1499 N N . ALA A 1 189 ? 10.561 -0.458 -24.130 1.00 90.56 189 ALA A N 1
ATOM 1500 C CA . ALA A 1 189 ? 9.275 0.131 -23.763 1.00 90.56 189 ALA A CA 1
ATOM 1501 C C . ALA A 1 189 ? 9.113 1.587 -24.236 1.00 90.56 189 ALA A C 1
ATOM 1503 O O . ALA A 1 189 ? 7.990 2.085 -24.306 1.00 90.56 189 ALA A O 1
ATOM 1504 N N . CYS A 1 190 ? 10.217 2.267 -24.547 1.00 89.50 190 CYS A N 1
ATOM 1505 C CA . CYS A 1 190 ? 10.230 3.633 -25.065 1.00 89.50 190 CYS A CA 1
ATOM 1506 C C . CYS A 1 190 ? 10.298 3.723 -26.600 1.00 89.50 190 CYS A C 1
ATOM 1508 O O . CYS A 1 190 ? 10.267 4.833 -27.136 1.00 89.50 190 CYS A O 1
ATOM 1510 N N . MET A 1 191 ? 10.384 2.595 -27.315 1.00 84.88 191 MET A N 1
ATOM 1511 C CA . MET A 1 191 ? 10.433 2.587 -28.779 1.00 84.88 191 MET A CA 1
ATOM 1512 C C . MET A 1 191 ? 9.057 2.876 -29.386 1.00 84.88 191 MET A C 1
ATOM 1514 O O . MET A 1 191 ? 8.043 2.362 -28.920 1.00 84.88 191 MET A O 1
ATOM 1518 N N . SER A 1 192 ? 9.037 3.660 -30.469 1.00 84.31 192 SER A N 1
ATOM 1519 C CA . SER A 1 192 ? 7.853 3.867 -31.322 1.00 84.31 192 SER A CA 1
ATOM 1520 C C . SER A 1 192 ? 6.586 4.320 -30.579 1.00 84.31 192 SER A C 1
ATOM 1522 O O . SER A 1 192 ? 5.475 3.977 -30.979 1.00 84.31 192 SER A O 1
ATOM 1524 N N . LEU A 1 193 ? 6.743 5.102 -29.506 1.00 88.25 193 LEU A N 1
ATOM 1525 C CA . LEU A 1 193 ? 5.619 5.679 -28.773 1.00 88.25 193 LEU A CA 1
ATOM 1526 C C . LEU A 1 193 ? 4.970 6.816 -29.569 1.00 88.25 193 LEU A C 1
ATOM 1528 O O . LEU A 1 193 ? 5.662 7.679 -30.111 1.00 88.25 193 LEU A O 1
ATOM 1532 N N . ASP A 1 194 ? 3.639 6.845 -29.578 1.00 88.75 194 ASP A N 1
ATOM 1533 C CA . ASP A 1 194 ? 2.891 8.036 -29.973 1.00 88.75 194 ASP A CA 1
ATOM 1534 C C . ASP A 1 194 ? 2.992 9.139 -28.899 1.00 88.75 194 ASP A C 1
ATOM 1536 O O . ASP A 1 194 ? 3.595 8.968 -27.835 1.00 88.75 194 ASP A O 1
ATOM 1540 N N . ASN A 1 195 ? 2.399 10.302 -29.175 1.00 86.12 195 ASN A N 1
ATOM 1541 C CA . ASN A 1 195 ? 2.487 11.456 -28.282 1.00 86.12 195 ASN A CA 1
ATOM 1542 C C . ASN A 1 195 ? 1.888 11.212 -26.888 1.00 86.12 195 ASN A C 1
ATOM 1544 O O . ASN A 1 195 ? 2.449 11.709 -25.904 1.00 86.12 195 ASN A O 1
ATOM 1548 N N . ASP A 1 196 ? 0.779 10.477 -26.798 1.00 90.25 196 ASP A N 1
ATOM 1549 C CA . ASP A 1 196 ? 0.063 10.240 -25.542 1.00 90.25 196 ASP A CA 1
ATOM 1550 C C . ASP A 1 196 ? 0.794 9.184 -24.708 1.00 90.25 196 ASP A C 1
ATOM 1552 O O . ASP A 1 196 ? 1.045 9.375 -23.512 1.00 90.25 196 ASP A O 1
ATOM 1556 N N . ALA A 1 197 ? 1.247 8.110 -25.352 1.00 89.12 197 ALA A N 1
ATOM 1557 C CA . ALA A 1 197 ? 2.059 7.073 -24.737 1.00 89.12 197 ALA A CA 1
ATOM 1558 C C . ALA A 1 197 ? 3.421 7.619 -24.278 1.00 89.12 197 ALA A C 1
ATOM 1560 O O . ALA A 1 197 ? 3.872 7.304 -23.172 1.00 89.12 197 ALA A O 1
ATOM 1561 N N . ALA A 1 198 ? 4.052 8.502 -25.060 1.00 89.75 198 ALA A N 1
ATOM 1562 C CA . ALA A 1 198 ? 5.281 9.187 -24.667 1.00 89.75 198 ALA A CA 1
ATOM 1563 C C . ALA A 1 198 ? 5.064 10.111 -23.459 1.00 89.75 198 ALA A C 1
ATOM 1565 O O . ALA A 1 198 ? 5.931 10.197 -22.586 1.00 89.75 198 ALA A O 1
ATOM 1566 N N . GLN A 1 199 ? 3.908 10.775 -23.363 1.00 89.94 199 GLN A N 1
ATOM 1567 C CA . GLN A 1 199 ? 3.563 11.598 -22.204 1.00 89.94 199 GLN A CA 1
ATOM 1568 C C . GLN A 1 199 ? 3.352 10.750 -20.940 1.00 89.94 199 GLN A C 1
ATOM 1570 O O . GLN A 1 199 ? 3.870 11.099 -19.877 1.00 89.94 199 GLN A O 1
ATOM 1575 N N . ALA A 1 200 ? 2.644 9.622 -21.042 1.00 92.00 200 ALA A N 1
ATOM 1576 C CA . ALA A 1 200 ? 2.479 8.694 -19.924 1.00 92.00 200 ALA A CA 1
ATOM 1577 C C . ALA A 1 200 ? 3.831 8.113 -19.469 1.00 92.00 200 ALA A C 1
ATOM 1579 O O . ALA A 1 200 ? 4.138 8.088 -18.275 1.00 92.00 200 ALA A O 1
ATOM 1580 N N . MET A 1 201 ? 4.676 7.707 -20.421 1.00 94.19 201 MET A N 1
ATOM 1581 C CA . MET A 1 201 ? 6.016 7.191 -20.140 1.00 94.19 201 MET A CA 1
ATOM 1582 C C . MET A 1 201 ? 6.926 8.245 -19.499 1.00 94.19 201 MET A C 1
ATOM 1584 O O . MET A 1 201 ? 7.676 7.932 -18.580 1.00 94.19 201 MET A O 1
ATOM 1588 N N . HIS A 1 202 ? 6.827 9.509 -19.911 1.00 91.44 202 HIS A N 1
ATOM 1589 C CA . HIS A 1 202 ? 7.571 10.601 -19.284 1.00 91.44 202 HIS A CA 1
ATOM 1590 C C . HIS A 1 202 ? 7.251 10.726 -17.784 1.00 91.44 202 HIS A C 1
ATOM 1592 O O . HIS A 1 202 ? 8.161 10.813 -16.958 1.00 91.44 202 HIS A O 1
ATOM 1598 N N . THR A 1 203 ? 5.969 10.676 -17.411 1.00 92.69 203 THR A N 1
ATOM 1599 C CA . THR A 1 203 ? 5.549 10.685 -16.000 1.00 92.69 203 THR A CA 1
ATOM 1600 C C . THR A 1 203 ? 6.106 9.480 -15.238 1.00 92.69 203 THR A C 1
ATOM 1602 O O . THR A 1 203 ? 6.626 9.632 -14.133 1.00 92.69 203 THR A O 1
ATOM 1605 N N . ARG A 1 204 ? 6.068 8.288 -15.845 1.00 95.25 204 ARG A N 1
ATOM 1606 C CA . ARG A 1 204 ? 6.634 7.059 -15.266 1.00 95.25 204 ARG A CA 1
ATOM 1607 C C . ARG A 1 204 ? 8.140 7.163 -15.033 1.00 95.25 204 ARG A C 1
ATOM 1609 O O . ARG A 1 204 ? 8.606 6.836 -13.946 1.00 95.25 204 ARG A O 1
ATOM 1616 N N . LEU A 1 205 ? 8.891 7.657 -16.018 1.00 94.50 205 LEU A N 1
ATOM 1617 C CA . LEU A 1 205 ? 10.338 7.877 -15.922 1.00 94.50 205 LEU A CA 1
ATOM 1618 C C . LEU A 1 205 ? 10.692 8.800 -14.752 1.00 94.50 205 LEU A C 1
ATOM 1620 O O . LEU A 1 205 ? 11.592 8.484 -13.977 1.00 94.50 205 LEU A O 1
ATOM 1624 N N . LEU A 1 206 ? 9.968 9.912 -14.598 1.00 92.38 206 LEU A N 1
ATOM 1625 C CA . LEU A 1 206 ? 10.174 10.839 -13.483 1.00 92.38 206 LEU A CA 1
ATOM 1626 C C . LEU A 1 206 ? 9.893 10.179 -12.131 1.00 92.38 206 LEU A C 1
ATOM 1628 O O . LEU A 1 206 ? 10.707 10.293 -11.215 1.00 92.38 206 LEU A O 1
ATOM 1632 N N . ASN A 1 207 ? 8.778 9.455 -12.016 1.00 93.94 207 ASN A N 1
ATOM 1633 C CA . ASN A 1 207 ? 8.408 8.766 -10.782 1.00 93.94 207 ASN A CA 1
ATOM 1634 C C . ASN A 1 207 ? 9.439 7.695 -10.395 1.00 93.94 207 ASN A C 1
ATOM 1636 O O . ASN A 1 207 ? 9.795 7.587 -9.220 1.00 93.94 207 ASN A O 1
ATOM 1640 N N . ILE A 1 208 ? 9.951 6.928 -11.363 1.00 95.88 208 ILE A N 1
ATOM 1641 C CA . ILE A 1 208 ? 10.988 5.921 -11.111 1.00 95.88 208 ILE A CA 1
ATOM 1642 C C . ILE A 1 208 ? 12.319 6.566 -10.760 1.00 95.88 208 ILE A C 1
ATOM 1644 O O . ILE A 1 208 ? 12.935 6.150 -9.784 1.00 95.88 208 ILE A O 1
ATOM 1648 N N . HIS A 1 209 ? 12.729 7.619 -11.464 1.00 93.56 209 HIS A N 1
ATOM 1649 C CA . HIS A 1 209 ? 13.953 8.338 -11.126 1.00 93.56 209 HIS A CA 1
ATOM 1650 C C . HIS A 1 209 ? 13.916 8.870 -9.685 1.00 93.56 209 HIS A C 1
ATOM 1652 O O . HIS A 1 209 ? 14.839 8.623 -8.914 1.00 93.56 209 HIS A O 1
ATOM 1658 N N . GLN A 1 210 ? 12.814 9.512 -9.282 1.00 91.94 210 GLN A N 1
ATOM 1659 C CA . GLN A 1 210 ? 12.619 9.954 -7.897 1.00 91.94 210 GLN A CA 1
ATOM 1660 C C . GLN A 1 210 ? 12.629 8.783 -6.909 1.00 91.94 210 GLN A C 1
ATOM 1662 O O . GLN A 1 210 ? 13.194 8.900 -5.826 1.00 91.94 210 GLN A O 1
ATOM 1667 N N . THR A 1 211 ? 12.024 7.653 -7.281 1.00 93.19 211 THR A N 1
ATOM 1668 C CA . THR A 1 211 ? 11.969 6.457 -6.433 1.00 93.19 211 THR A CA 1
ATOM 1669 C C . THR A 1 211 ? 13.352 5.845 -6.215 1.00 93.19 211 THR A C 1
ATOM 1671 O O . THR A 1 211 ? 13.696 5.537 -5.079 1.00 93.19 211 THR A O 1
ATOM 1674 N N . VAL A 1 212 ? 14.164 5.714 -7.267 1.00 93.19 212 VAL A N 1
ATOM 1675 C CA . VAL A 1 212 ? 15.538 5.190 -7.189 1.00 93.19 212 VAL A CA 1
ATOM 1676 C C . VAL A 1 212 ? 16.397 6.071 -6.282 1.00 93.19 212 VAL A C 1
ATOM 1678 O O . VAL A 1 212 ? 17.062 5.558 -5.388 1.00 93.19 212 VAL A O 1
ATOM 1681 N N . LEU A 1 213 ? 16.322 7.397 -6.443 1.00 90.94 213 LEU A N 1
ATOM 1682 C CA . LEU A 1 213 ? 17.040 8.335 -5.573 1.00 90.94 213 LEU A CA 1
ATOM 1683 C C . LEU A 1 213 ? 16.552 8.274 -4.119 1.00 90.94 213 LEU A C 1
ATOM 1685 O O . LEU A 1 213 ? 17.352 8.372 -3.197 1.00 90.94 213 LEU A O 1
ATOM 1689 N N . MET A 1 214 ? 15.246 8.089 -3.904 1.00 89.56 214 MET A N 1
ATOM 1690 C CA . MET A 1 214 ? 14.642 7.976 -2.573 1.00 89.56 214 MET A CA 1
ATOM 1691 C C . MET A 1 214 ? 15.073 6.708 -1.820 1.00 89.56 214 MET A C 1
ATOM 1693 O O . MET A 1 214 ? 15.062 6.722 -0.587 1.00 89.56 214 MET A O 1
ATOM 1697 N N . LEU A 1 215 ? 15.374 5.622 -2.538 1.00 88.12 215 LEU A N 1
ATOM 1698 C CA . LEU A 1 215 ? 15.811 4.348 -1.960 1.00 88.12 215 LEU A CA 1
ATOM 1699 C C . LEU A 1 215 ? 17.281 4.367 -1.518 1.00 88.12 215 LEU A C 1
ATOM 1701 O O . LEU A 1 215 ? 17.657 3.518 -0.719 1.00 88.12 215 LEU A O 1
ATOM 1705 N N . GLU A 1 216 ? 18.083 5.319 -2.008 1.00 86.88 216 GLU A N 1
ATOM 1706 C CA . GLU A 1 216 ? 19.496 5.510 -1.629 1.00 86.88 216 GLU A CA 1
ATOM 1707 C C . GLU A 1 216 ? 20.374 4.248 -1.822 1.00 86.88 216 GLU A C 1
ATOM 1709 O O . GLU A 1 216 ? 21.427 4.105 -1.205 1.00 86.88 216 GLU A O 1
ATOM 1714 N N . ASP A 1 217 ? 19.968 3.340 -2.718 1.00 88.06 217 ASP A N 1
ATOM 1715 C CA . ASP A 1 217 ? 20.724 2.139 -3.086 1.00 88.06 217 ASP A CA 1
ATOM 1716 C C . ASP A 1 217 ? 21.607 2.421 -4.310 1.00 88.06 217 ASP A C 1
ATOM 1718 O O . ASP A 1 217 ? 21.125 2.568 -5.440 1.00 88.06 217 ASP A O 1
ATOM 1722 N N . THR A 1 218 ? 22.921 2.480 -4.085 1.00 88.69 218 THR A N 1
ATOM 1723 C CA . THR A 1 218 ? 23.923 2.782 -5.116 1.00 88.69 218 THR A CA 1
ATOM 1724 C C . THR A 1 218 ? 23.849 1.832 -6.312 1.00 88.69 218 THR A C 1
ATOM 1726 O O . THR A 1 218 ? 24.035 2.275 -7.444 1.00 88.69 218 THR A O 1
ATOM 1729 N N . ASN A 1 219 ? 23.527 0.550 -6.103 1.00 89.50 219 ASN A N 1
ATOM 1730 C CA . ASN A 1 219 ? 23.444 -0.416 -7.199 1.00 89.50 219 ASN A CA 1
ATOM 1731 C C . ASN A 1 219 ? 22.279 -0.079 -8.137 1.00 89.50 219 ASN A C 1
ATOM 1733 O O . ASN A 1 219 ? 22.445 -0.103 -9.359 1.00 89.50 219 ASN A O 1
ATOM 1737 N N . PHE A 1 220 ? 21.120 0.298 -7.585 1.00 89.75 220 PHE A N 1
ATOM 1738 C CA . PHE A 1 220 ? 19.977 0.723 -8.398 1.00 89.75 220 PHE A CA 1
ATOM 1739 C C . PHE A 1 220 ? 20.203 2.065 -9.072 1.00 89.75 220 PHE A C 1
ATOM 1741 O O . PHE A 1 220 ? 19.770 2.234 -10.209 1.00 89.75 220 PHE A O 1
ATOM 1748 N N . VAL A 1 221 ? 20.907 2.996 -8.426 1.00 91.19 221 VAL A N 1
ATOM 1749 C CA . VAL A 1 221 ? 21.314 4.251 -9.074 1.00 91.19 221 VAL A CA 1
ATOM 1750 C C . VAL A 1 221 ? 22.165 3.954 -10.312 1.00 91.19 221 VAL A C 1
ATOM 1752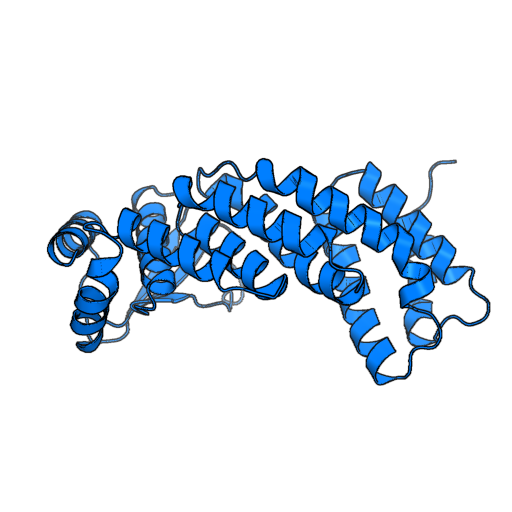 O O . VAL A 1 221 ? 21.880 4.477 -11.390 1.00 91.19 221 VAL A O 1
ATOM 1755 N N . THR A 1 222 ? 23.157 3.066 -10.199 1.00 91.88 222 THR A N 1
ATOM 1756 C CA . THR A 1 222 ? 24.002 2.661 -11.330 1.00 91.88 222 THR A CA 1
ATOM 1757 C C . THR A 1 222 ? 23.204 1.954 -12.425 1.00 91.88 222 THR A C 1
ATOM 1759 O O . THR A 1 222 ? 23.306 2.340 -13.590 1.00 91.88 222 THR A O 1
ATOM 1762 N N . LEU A 1 223 ? 22.383 0.960 -12.071 1.00 92.38 223 LEU A N 1
ATOM 1763 C CA . LEU A 1 223 ? 21.575 0.205 -13.034 1.00 92.38 223 LEU A CA 1
ATOM 1764 C C . LEU A 1 223 ? 20.581 1.113 -13.775 1.00 92.38 223 LEU A C 1
ATOM 1766 O O . LEU A 1 223 ? 20.432 1.026 -14.995 1.00 92.38 223 LEU A O 1
ATOM 1770 N N . TRP A 1 224 ? 19.944 2.034 -13.049 1.00 94.38 224 TRP A N 1
ATOM 1771 C CA . TRP A 1 224 ? 19.029 3.016 -13.618 1.00 94.38 224 TRP A CA 1
ATOM 1772 C C . TRP A 1 224 ? 19.742 3.963 -14.585 1.00 94.38 224 TRP A C 1
ATOM 1774 O O . TRP A 1 224 ? 19.263 4.183 -15.696 1.00 94.38 224 TRP A O 1
ATOM 1784 N N . HIS A 1 225 ? 20.914 4.488 -14.216 1.00 90.88 225 HIS A N 1
ATOM 1785 C CA . HIS A 1 225 ? 21.697 5.338 -15.114 1.00 90.88 225 HIS A CA 1
ATOM 1786 C C . HIS A 1 225 ? 22.159 4.598 -16.371 1.00 90.88 225 HIS A C 1
ATOM 1788 O O . HIS A 1 225 ? 22.120 5.175 -17.455 1.00 90.88 225 HIS A O 1
ATOM 1794 N N . GLN A 1 226 ? 22.536 3.322 -16.268 1.00 91.56 226 GLN A N 1
ATOM 1795 C CA . GLN A 1 226 ? 22.849 2.502 -17.442 1.00 91.56 226 GLN A CA 1
ATOM 1796 C C . GLN A 1 226 ? 21.635 2.358 -18.369 1.00 91.56 226 GLN A C 1
ATOM 1798 O O . GLN A 1 226 ? 21.766 2.548 -19.578 1.00 91.56 226 GLN A O 1
ATOM 1803 N N . ALA A 1 227 ? 20.445 2.099 -17.816 1.00 92.50 227 ALA A N 1
ATOM 1804 C CA . ALA A 1 227 ? 19.208 2.020 -18.592 1.00 92.50 227 ALA A CA 1
ATOM 1805 C C . ALA A 1 227 ? 18.875 3.339 -19.307 1.00 92.50 227 ALA A C 1
ATOM 1807 O O . ALA A 1 227 ? 18.528 3.332 -20.490 1.00 92.50 227 ALA A O 1
ATOM 1808 N N . LEU A 1 228 ? 19.035 4.476 -18.622 1.00 91.62 228 LEU A N 1
ATOM 1809 C CA . LEU A 1 228 ? 18.850 5.798 -19.221 1.00 91.62 228 LEU A CA 1
ATOM 1810 C C . LEU A 1 228 ? 19.875 6.085 -20.326 1.00 91.62 228 LEU A C 1
ATOM 1812 O O . LEU A 1 228 ? 19.502 6.619 -21.367 1.00 91.62 228 LEU A O 1
ATOM 1816 N N . SER A 1 229 ? 21.141 5.705 -20.139 1.00 89.56 229 SER A N 1
ATOM 1817 C CA . SER A 1 229 ? 22.180 5.855 -21.165 1.00 89.56 229 SER A CA 1
ATOM 1818 C C . SER A 1 229 ? 21.876 5.027 -22.413 1.00 89.56 229 SER A C 1
ATOM 1820 O O . SER A 1 229 ? 21.998 5.535 -23.524 1.00 89.56 229 SER A O 1
ATOM 1822 N N . MET A 1 230 ? 21.418 3.780 -22.246 1.00 88.81 230 MET A N 1
ATOM 1823 C CA . MET A 1 230 ? 20.984 2.940 -23.369 1.00 88.81 230 MET A CA 1
ATOM 1824 C C . MET A 1 230 ? 19.790 3.542 -24.106 1.00 88.81 230 MET A C 1
ATOM 1826 O O . MET A 1 230 ? 19.757 3.511 -25.331 1.00 88.81 230 MET A O 1
ATOM 1830 N N . LEU A 1 231 ? 18.826 4.106 -23.374 1.00 88.19 231 LEU A N 1
ATOM 1831 C CA . LEU A 1 231 ? 17.673 4.786 -23.958 1.00 88.19 231 LEU A CA 1
ATOM 1832 C C . LEU A 1 231 ? 18.100 6.014 -24.776 1.00 88.19 231 LEU A C 1
ATOM 1834 O O . LEU A 1 231 ? 17.642 6.200 -25.898 1.00 88.19 231 LEU A O 1
ATOM 1838 N N . VAL A 1 232 ? 19.002 6.834 -24.235 1.00 87.06 232 VAL A N 1
ATOM 1839 C CA . VAL A 1 232 ? 19.500 8.047 -24.898 1.00 87.06 232 VAL A CA 1
ATOM 1840 C C . VAL A 1 232 ? 20.352 7.740 -26.135 1.00 87.06 232 VAL A C 1
ATOM 1842 O O . VAL A 1 232 ? 20.352 8.523 -27.080 1.00 87.06 232 VAL A O 1
ATOM 1845 N N . ALA A 1 233 ? 21.045 6.601 -26.156 1.00 85.12 233 ALA A N 1
ATOM 1846 C CA . ALA A 1 233 ? 21.845 6.161 -27.298 1.00 85.12 233 ALA A CA 1
ATOM 1847 C C . ALA A 1 233 ? 21.011 5.657 -28.495 1.00 85.12 233 ALA A C 1
ATOM 1849 O O . ALA A 1 233 ? 21.587 5.296 -29.518 1.00 85.12 233 ALA A O 1
ATOM 1850 N N . GLN A 1 234 ? 19.678 5.597 -28.390 1.00 83.00 234 GLN A N 1
ATOM 1851 C CA . GLN A 1 234 ? 18.818 5.156 -29.488 1.00 83.00 234 GLN A CA 1
ATOM 1852 C C . GLN A 1 234 ? 18.619 6.257 -30.540 1.00 83.00 234 GLN A C 1
ATOM 1854 O O . GLN A 1 234 ? 18.184 7.362 -30.217 1.00 83.00 234 GLN A O 1
ATOM 1859 N N . ASP A 1 235 ? 18.805 5.910 -31.817 1.00 67.69 235 ASP A N 1
ATOM 1860 C CA . ASP A 1 235 ? 18.671 6.839 -32.954 1.00 67.69 235 ASP A CA 1
ATOM 1861 C C . ASP A 1 235 ? 17.260 7.448 -33.111 1.00 67.69 235 ASP A C 1
ATOM 1863 O O . ASP A 1 235 ? 17.103 8.514 -33.701 1.00 67.69 235 ASP A O 1
ATOM 1867 N N . ASN A 1 236 ? 16.227 6.799 -32.557 1.00 71.94 236 ASN A N 1
ATOM 1868 C CA . ASN A 1 236 ? 14.819 7.204 -32.664 1.00 71.94 236 ASN A CA 1
ATOM 1869 C C . ASN A 1 236 ? 14.202 7.614 -31.315 1.00 71.94 236 ASN A C 1
ATOM 1871 O O . ASN A 1 236 ? 13.016 7.375 -31.069 1.00 71.94 236 ASN A O 1
ATOM 1875 N N . LEU A 1 237 ? 14.991 8.214 -30.418 1.00 78.75 237 LEU A N 1
ATOM 1876 C CA . LEU A 1 237 ? 14.473 8.696 -29.140 1.00 78.75 237 LEU A CA 1
ATOM 1877 C C . LEU A 1 237 ? 13.389 9.764 -29.354 1.00 78.75 237 LEU A C 1
ATOM 1879 O O . LEU A 1 237 ? 13.612 10.804 -29.9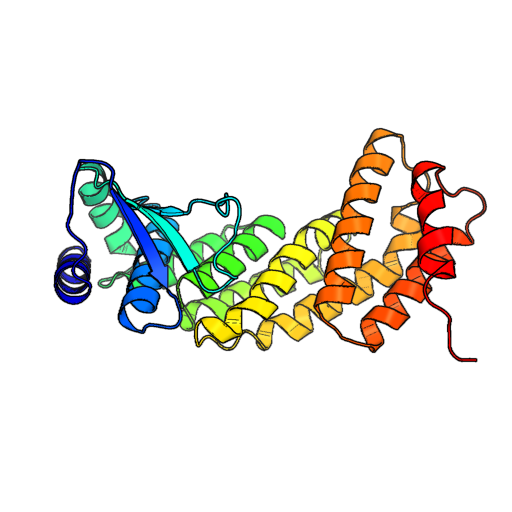77 1.00 78.75 237 LEU A O 1
ATOM 1883 N N . HIS A 1 238 ? 12.210 9.541 -28.773 1.00 81.31 238 HIS A N 1
ATOM 1884 C CA . HIS A 1 238 ? 11.127 10.517 -28.827 1.00 81.31 238 HIS A CA 1
ATOM 1885 C C . HIS A 1 238 ? 11.556 11.844 -28.169 1.00 81.31 238 HIS A C 1
ATOM 1887 O O . HIS A 1 238 ? 12.065 11.854 -27.047 1.00 81.31 238 HIS A O 1
ATOM 1893 N N . GLY A 1 239 ? 11.284 12.988 -28.812 1.00 78.56 239 GLY A N 1
ATOM 1894 C CA . GLY A 1 239 ? 11.775 14.307 -28.369 1.00 78.56 239 GLY A CA 1
ATOM 1895 C C . GLY A 1 239 ? 11.400 14.702 -26.928 1.00 78.56 239 GLY A C 1
ATOM 1896 O O . GLY A 1 239 ? 12.116 15.462 -26.278 1.00 78.56 239 GLY A O 1
ATOM 1897 N N . ARG A 1 240 ? 10.322 14.123 -26.378 1.00 82.12 240 ARG A N 1
ATOM 1898 C CA . ARG A 1 240 ? 9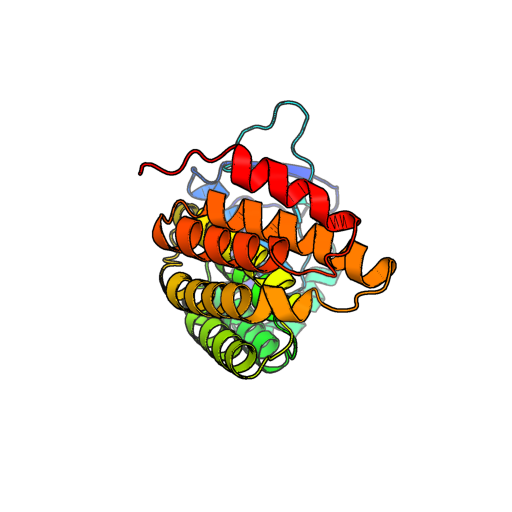.922 14.272 -24.961 1.00 82.12 240 ARG A CA 1
ATOM 1899 C C . ARG A 1 240 ? 10.942 13.717 -23.960 1.00 82.12 240 ARG A C 1
ATOM 1901 O O . ARG A 1 240 ? 10.851 14.056 -22.787 1.00 82.12 240 ARG A O 1
ATOM 1908 N N . PHE A 1 241 ? 11.896 12.892 -24.384 1.00 82.69 241 PHE A N 1
ATOM 1909 C CA . PHE A 1 241 ? 12.903 12.283 -23.512 1.00 82.69 241 PHE A CA 1
ATOM 1910 C C . PHE A 1 241 ? 14.272 12.975 -23.573 1.00 82.69 241 PHE A C 1
ATOM 1912 O O . PHE A 1 241 ? 15.179 12.590 -22.843 1.00 82.69 241 PHE A O 1
ATOM 1919 N N . LEU A 1 242 ? 14.429 14.053 -24.353 1.00 79.19 242 LEU A N 1
ATOM 1920 C CA . LEU A 1 242 ? 15.705 14.781 -24.469 1.00 79.19 242 LEU A CA 1
ATOM 1921 C C . LEU A 1 242 ? 16.194 15.395 -23.142 1.00 79.19 242 LEU A C 1
ATOM 1923 O O . LEU A 1 242 ? 17.382 15.669 -22.983 1.00 79.19 242 LEU A O 1
ATOM 1927 N N . TRP A 1 243 ? 15.307 15.586 -22.158 1.00 81.44 243 TRP A N 1
ATOM 1928 C CA . TRP A 1 243 ? 15.692 16.032 -20.813 1.00 81.44 243 TRP A CA 1
ATOM 1929 C C . TRP A 1 243 ? 16.622 15.038 -20.096 1.00 81.44 243 TRP A C 1
ATOM 1931 O O . TRP A 1 243 ? 17.393 15.458 -19.233 1.00 81.44 243 TRP A O 1
ATOM 1941 N N . LEU A 1 244 ? 16.613 13.756 -20.483 1.00 80.25 244 LEU A N 1
ATOM 1942 C CA . LEU A 1 244 ? 17.477 12.720 -19.910 1.00 80.25 244 LEU A CA 1
ATOM 1943 C C . LEU A 1 244 ? 18.969 13.019 -20.103 1.00 80.25 244 LEU A C 1
ATOM 1945 O O . LEU A 1 244 ? 19.763 12.701 -19.222 1.00 80.25 244 LEU A O 1
ATOM 1949 N N . HIS A 1 245 ? 19.354 13.718 -21.178 1.00 76.69 245 HIS A N 1
ATOM 1950 C CA . HIS A 1 245 ? 20.734 14.182 -21.360 1.00 76.69 245 HIS A CA 1
ATOM 1951 C C . HIS A 1 245 ? 21.204 15.081 -20.208 1.00 76.69 245 HIS A C 1
ATOM 1953 O O . HIS A 1 245 ? 22.360 15.011 -19.801 1.00 76.69 245 HIS A O 1
ATOM 1959 N N . LYS A 1 246 ? 20.311 15.914 -19.652 1.00 76.06 246 LYS A N 1
ATOM 1960 C CA . LYS A 1 246 ? 20.640 16.783 -18.512 1.00 76.06 246 LYS A CA 1
ATOM 1961 C C . LYS A 1 246 ? 20.780 15.986 -17.219 1.00 76.06 246 LYS A C 1
ATOM 1963 O O . LYS A 1 246 ? 21.678 16.279 -16.441 1.00 76.06 246 LYS A O 1
ATOM 1968 N N . VAL A 1 247 ? 19.931 14.976 -17.012 1.00 75.81 247 VAL A N 1
ATOM 1969 C CA . VAL A 1 247 ? 20.029 14.070 -15.853 1.00 75.81 247 VAL A CA 1
ATOM 1970 C C . VAL A 1 247 ? 21.374 13.355 -15.868 1.00 75.81 247 VAL A C 1
ATOM 1972 O O . VAL A 1 247 ? 22.120 13.453 -14.898 1.00 75.81 247 VAL A O 1
ATOM 1975 N N . LEU A 1 248 ? 21.723 12.734 -16.998 1.00 73.94 248 LEU A N 1
ATOM 1976 C CA . LEU A 1 248 ? 22.993 12.026 -17.172 1.00 73.94 248 LEU A CA 1
ATOM 1977 C C . LEU A 1 248 ? 24.210 12.963 -17.084 1.00 73.94 248 LEU A C 1
ATOM 1979 O O . LEU A 1 248 ? 25.230 12.571 -16.535 1.00 73.94 248 LEU A O 1
ATOM 1983 N N . GLY A 1 249 ? 24.106 14.207 -17.568 1.00 62.97 249 GLY A N 1
ATOM 1984 C CA . GLY A 1 249 ? 25.187 15.198 -17.478 1.00 62.97 249 GLY A CA 1
ATOM 1985 C C . GLY A 1 249 ? 25.363 15.847 -16.097 1.00 62.97 249 GLY A C 1
ATOM 1986 O O . GLY A 1 249 ? 26.425 16.391 -15.813 1.00 62.97 249 GLY A O 1
ATOM 1987 N N . SER A 1 250 ? 24.338 15.811 -15.239 1.00 61.88 250 SER A N 1
ATOM 1988 C CA . SER A 1 250 ? 24.385 16.374 -13.878 1.00 61.88 250 SER A CA 1
ATOM 1989 C C . SER A 1 250 ? 24.999 15.432 -12.839 1.00 61.88 250 SER A C 1
ATOM 1991 O O . SER A 1 250 ? 25.468 15.886 -11.796 1.00 61.88 250 SER A O 1
ATOM 1993 N N . VAL A 1 251 ? 25.035 14.130 -13.133 1.00 53.19 251 VAL A N 1
ATOM 1994 C CA . VAL A 1 251 ? 25.680 13.117 -12.299 1.00 53.19 251 VAL A CA 1
ATOM 1995 C C . VAL A 1 251 ? 27.067 12.861 -12.879 1.00 53.19 251 VAL A C 1
ATOM 1997 O O . VAL A 1 251 ? 27.238 12.055 -13.787 1.00 53.19 251 VAL A O 1
ATOM 2000 N N . GLY A 1 252 ? 28.070 13.588 -12.386 1.00 40.44 252 GLY A N 1
ATOM 2001 C CA . GLY A 1 252 ? 29.463 13.296 -12.713 1.00 40.44 252 GLY A CA 1
ATOM 2002 C C . GLY A 1 252 ? 29.806 11.874 -12.272 1.00 40.44 252 GLY A C 1
ATOM 2003 O O . GLY A 1 252 ? 29.787 11.578 -11.078 1.00 40.44 252 GLY A O 1
ATOM 2004 N N . PHE A 1 253 ? 30.094 10.988 -13.222 1.00 37.28 253 PHE A N 1
ATOM 2005 C CA . PHE A 1 253 ? 30.688 9.693 -12.912 1.00 37.28 253 PHE A CA 1
ATOM 2006 C C . PHE A 1 253 ? 32.099 9.929 -12.346 1.00 37.28 253 PHE A C 1
ATOM 2008 O O . PHE A 1 253 ? 32.864 10.685 -12.954 1.00 37.28 253 PHE A O 1
ATOM 2015 N N . PRO A 1 254 ? 32.485 9.315 -11.213 1.00 32.53 254 PRO A N 1
ATOM 2016 C CA . PRO A 1 254 ? 33.897 9.124 -10.943 1.00 32.53 254 PRO A CA 1
ATOM 2017 C C . PRO A 1 254 ? 34.428 8.152 -12.003 1.00 32.53 254 PRO A C 1
ATOM 2019 O O . PRO A 1 254 ? 33.855 7.078 -12.197 1.00 32.53 254 PRO A O 1
ATOM 2022 N N . ASN A 1 255 ? 35.462 8.595 -12.722 1.00 32.81 255 ASN A N 1
ATOM 2023 C CA . ASN A 1 255 ? 36.271 7.751 -13.607 1.00 32.81 255 ASN A CA 1
ATOM 2024 C C . ASN A 1 255 ? 36.822 6.528 -12.870 1.00 32.81 255 ASN A C 1
ATOM 2026 O O . ASN A 1 255 ? 37.162 6.674 -11.672 1.00 32.81 255 ASN A O 1
#

pLDDT: mean 88.1, std 12.54, range [32.53, 98.12]